Protein AF-A0A519SPK2-F1 (afdb_monomer_lite)

Sequence (235 aa):
MPFQDTMQVCLNGHVITDRFHLSPLARKKFCTQCGEKTVTNCQNTDCNTSISGDIDYENAVSFLGMASSAPKIYAECGKKFPWFSSQVSKEEKERNAHFAKKGQEEQEKLKQMGKINVTVGSQGNVVSLGDIHDSVIANVIKLNKAGGSKVADSLVALTKAVEDSSELTHSTKTNYLEQLNTLNQEALKPVEKRLPSAVLKPIIDFGLGTLPGAGNLAKVWETWRSNTKHFSHVI

Radius of gyration: 28.02 Å; chains: 1; bounding box: 81×42×64 Å

Structure (mmCIF, N/CA/C/O backbone):
data_AF-A0A519SPK2-F1
#
_entry.id   AF-A0A519SPK2-F1
#
loop_
_atom_site.group_PDB
_atom_site.id
_atom_site.type_symbol
_atom_site.label_atom_id
_atom_site.label_alt_id
_atom_site.label_comp_id
_atom_site.label_asym_id
_atom_site.label_entity_id
_atom_site.label_seq_id
_atom_site.pdbx_PDB_ins_code
_atom_site.Cartn_x
_atom_site.Cartn_y
_atom_site.Cartn_z
_atom_site.occupancy
_atom_site.B_iso_or_equiv
_atom_site.auth_seq_id
_atom_site.auth_comp_id
_atom_site.auth_asym_id
_atom_site.auth_atom_id
_atom_site.pdbx_PDB_model_num
ATOM 1 N N . MET A 1 1 ? 36.407 0.628 -17.085 1.00 71.75 1 MET A N 1
ATOM 2 C CA . MET A 1 1 ? 35.449 1.436 -16.281 1.00 71.75 1 MET A CA 1
ATOM 3 C C . MET A 1 1 ? 34.141 0.667 -16.163 1.00 71.75 1 MET A C 1
ATOM 5 O O . MET A 1 1 ? 33.850 -0.065 -17.100 1.00 71.75 1 MET A O 1
ATOM 9 N N . PRO A 1 2 ? 33.372 0.783 -15.063 1.00 80.38 2 PRO A N 1
ATOM 10 C CA . PRO A 1 2 ? 32.077 0.115 -14.983 1.00 80.38 2 PRO A CA 1
ATOM 11 C C . PRO A 1 2 ? 31.111 0.693 -16.023 1.00 80.38 2 PRO A C 1
ATOM 13 O O . PRO A 1 2 ? 31.011 1.915 -16.157 1.00 80.38 2 PRO A O 1
ATOM 16 N N . PHE A 1 3 ? 30.416 -0.175 -16.753 1.00 84.38 3 PHE A N 1
ATOM 17 C CA . PHE A 1 3 ? 29.393 0.202 -17.727 1.00 84.38 3 PHE A CA 1
ATOM 18 C C . PHE A 1 3 ? 28.043 -0.376 -17.302 1.00 84.38 3 PHE A C 1
ATOM 20 O O . PHE A 1 3 ? 27.948 -1.552 -16.962 1.00 84.38 3 PHE A O 1
ATOM 27 N N . GLN A 1 4 ? 26.997 0.449 -17.324 1.00 88.00 4 GLN A N 1
ATOM 28 C CA . GLN A 1 4 ? 25.643 0.009 -17.001 1.00 88.00 4 GLN A CA 1
ATOM 29 C C . GLN A 1 4 ? 24.927 -0.449 -18.275 1.00 88.00 4 GLN A C 1
ATOM 31 O O . GLN A 1 4 ? 24.688 0.356 -19.179 1.00 88.00 4 GLN A O 1
ATOM 36 N N . ASP A 1 5 ? 24.561 -1.728 -18.335 1.00 90.62 5 ASP A N 1
ATOM 37 C CA . ASP A 1 5 ? 23.755 -2.269 -19.426 1.00 90.62 5 ASP A CA 1
ATOM 38 C C . ASP A 1 5 ? 22.277 -1.847 -19.268 1.00 90.62 5 ASP A C 1
ATOM 40 O O . ASP A 1 5 ? 21.854 -1.222 -18.291 1.00 90.62 5 ASP A O 1
ATOM 44 N N . THR A 1 6 ? 21.467 -2.153 -20.273 1.00 93.44 6 THR A N 1
ATOM 45 C CA . THR A 1 6 ? 20.027 -1.925 -20.289 1.00 93.44 6 THR A CA 1
ATOM 46 C C . THR A 1 6 ? 19.289 -3.202 -19.898 1.00 93.44 6 THR A C 1
ATOM 48 O O . THR A 1 6 ? 19.622 -4.296 -20.345 1.00 93.44 6 THR A O 1
ATOM 51 N N . MET A 1 7 ? 18.234 -3.067 -19.101 1.00 93.75 7 MET A N 1
ATOM 52 C CA . MET A 1 7 ? 17.311 -4.150 -18.781 1.00 93.75 7 MET A CA 1
ATOM 53 C C . MET A 1 7 ? 16.164 -4.204 -19.793 1.00 93.75 7 MET A C 1
ATOM 55 O O . MET A 1 7 ? 15.636 -3.183 -20.233 1.00 93.75 7 MET A O 1
ATOM 59 N N . GLN A 1 8 ? 15.717 -5.415 -20.112 1.00 95.00 8 GLN A N 1
ATOM 60 C CA . GLN A 1 8 ? 14.491 -5.674 -20.851 1.00 95.00 8 GLN A CA 1
ATOM 61 C C . GLN A 1 8 ? 13.442 -6.302 -19.932 1.00 95.00 8 GLN A C 1
ATOM 63 O O . GLN A 1 8 ? 13.658 -7.372 -19.363 1.00 95.00 8 GLN A O 1
ATOM 68 N N . VAL A 1 9 ? 12.274 -5.665 -19.836 1.00 94.44 9 VAL A N 1
ATOM 69 C CA . VAL A 1 9 ? 11.173 -6.070 -18.946 1.00 94.44 9 VAL A CA 1
ATOM 70 C C . VAL A 1 9 ? 9.862 -6.096 -19.728 1.00 94.44 9 VAL A C 1
ATOM 72 O O . VAL A 1 9 ? 9.672 -5.299 -20.645 1.00 94.44 9 VAL A O 1
ATOM 75 N N . CYS A 1 10 ? 8.939 -7.004 -19.414 1.00 94.81 10 CYS A N 1
ATOM 76 C CA . CYS A 1 10 ? 7.596 -6.964 -20.000 1.00 94.81 10 CYS A CA 1
ATOM 77 C C . CYS A 1 10 ? 6.668 -5.961 -19.305 1.00 94.81 10 CYS A C 1
ATOM 79 O O . CYS A 1 10 ? 6.909 -5.567 -18.168 1.00 94.81 10 CYS A O 1
ATOM 81 N N . LEU A 1 11 ? 5.566 -5.579 -19.955 1.00 91.06 11 LEU A N 1
ATOM 82 C CA . LEU A 1 11 ? 4.582 -4.650 -19.373 1.00 91.06 11 LEU A CA 1
ATOM 83 C C . LEU A 1 11 ? 3.929 -5.158 -18.072 1.00 91.06 11 LEU A C 1
ATOM 85 O O . LEU A 1 11 ? 3.412 -4.350 -17.304 1.00 91.06 11 LEU A O 1
ATOM 89 N N . ASN A 1 12 ? 4.031 -6.462 -17.789 1.00 90.50 12 ASN A N 1
ATOM 90 C CA . ASN A 1 12 ? 3.618 -7.089 -16.528 1.00 90.50 12 ASN A CA 1
ATOM 91 C C . ASN A 1 12 ? 4.749 -7.229 -15.487 1.00 90.50 12 ASN A C 1
ATOM 93 O O . ASN A 1 12 ? 4.493 -7.707 -14.386 1.00 90.50 12 ASN A O 1
ATOM 97 N N . GLY A 1 13 ? 5.980 -6.805 -15.794 1.00 90.31 13 GLY A N 1
ATOM 98 C CA . GLY A 1 13 ? 7.080 -6.720 -14.825 1.00 90.31 13 GLY A CA 1
ATOM 99 C C . GLY A 1 13 ? 8.005 -7.934 -14.762 1.00 90.31 13 GLY A C 1
ATOM 100 O O . GLY A 1 13 ? 8.872 -7.983 -13.895 1.00 90.31 13 GLY A O 1
ATOM 101 N N . HIS A 1 14 ? 7.872 -8.908 -15.665 1.00 92.56 14 HIS A N 1
ATOM 102 C CA . HIS A 1 14 ? 8.842 -10.001 -15.765 1.00 92.56 14 HIS A CA 1
ATOM 103 C C . HIS A 1 14 ? 10.116 -9.511 -16.456 1.00 92.56 14 HIS A C 1
ATOM 105 O O . HIS A 1 14 ? 10.067 -9.037 -17.597 1.00 92.56 14 HIS A O 1
ATOM 111 N N . VAL A 1 15 ? 11.249 -9.649 -15.769 1.00 93.19 15 VAL A N 1
ATOM 112 C CA . VAL A 1 15 ? 12.573 -9.362 -16.328 1.00 93.19 15 VAL A CA 1
ATOM 113 C C . VAL A 1 15 ? 12.936 -10.462 -17.323 1.00 93.19 15 VAL A C 1
ATOM 115 O O . VAL A 1 15 ? 12.845 -11.648 -17.017 1.00 93.19 15 VAL A O 1
ATOM 118 N N . ILE A 1 16 ? 13.302 -10.058 -18.539 1.00 93.81 16 ILE A N 1
ATOM 119 C CA . ILE A 1 16 ? 13.742 -10.955 -19.615 1.00 93.81 16 ILE A CA 1
ATOM 120 C C . ILE 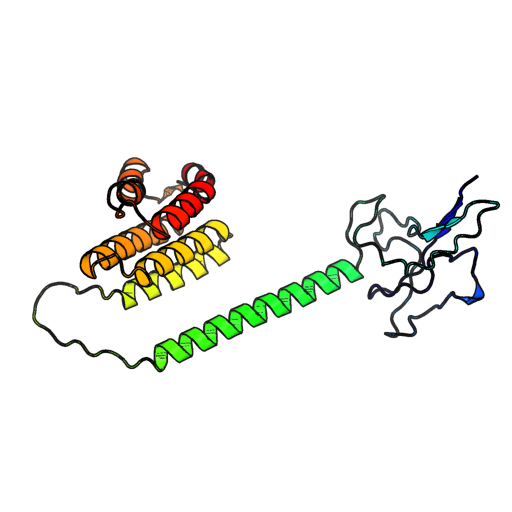A 1 16 ? 15.261 -11.107 -19.571 1.00 93.81 16 ILE A C 1
ATOM 122 O O . ILE A 1 16 ? 15.785 -12.210 -19.673 1.00 93.81 16 ILE A O 1
ATOM 126 N N . THR A 1 17 ? 15.952 -9.980 -19.426 1.00 92.12 17 THR A N 1
ATOM 127 C CA . THR A 1 17 ? 17.399 -9.892 -19.240 1.00 92.12 17 THR A CA 1
ATOM 128 C C . THR A 1 17 ? 17.724 -8.538 -18.617 1.00 92.12 17 THR A C 1
ATOM 130 O O . THR A 1 17 ? 17.067 -7.545 -18.925 1.00 92.12 17 THR A O 1
ATOM 133 N N . ASP A 1 18 ? 18.720 -8.490 -17.749 1.00 90.81 18 ASP A N 1
ATOM 134 C CA . ASP A 1 18 ? 19.354 -7.277 -17.221 1.00 90.81 18 ASP A CA 1
ATOM 135 C C . ASP A 1 18 ? 20.606 -6.877 -18.017 1.00 90.81 18 ASP A C 1
ATOM 137 O O . ASP A 1 18 ? 21.193 -5.832 -17.763 1.00 90.81 18 ASP A O 1
ATOM 141 N N . ARG A 1 19 ? 20.972 -7.681 -19.018 1.00 90.44 19 ARG A N 1
ATOM 142 C CA . ARG A 1 19 ? 22.131 -7.500 -19.891 1.00 90.44 19 ARG A CA 1
ATOM 143 C C . ARG A 1 19 ? 21.699 -7.420 -21.348 1.00 90.44 19 ARG A C 1
ATOM 145 O O . ARG A 1 19 ? 22.000 -8.305 -22.154 1.00 90.44 19 ARG A O 1
ATOM 152 N N . PHE A 1 20 ? 20.877 -6.431 -21.696 1.00 92.50 20 PHE A N 1
ATOM 153 C CA . PHE A 1 20 ? 20.301 -6.339 -23.035 1.00 92.50 20 PHE A CA 1
ATOM 154 C C . PHE A 1 20 ? 21.394 -6.254 -24.095 1.00 92.50 20 PHE A C 1
ATOM 156 O O . PHE A 1 20 ? 21.354 -7.037 -25.043 1.00 92.50 20 PHE A O 1
ATOM 163 N N . HIS A 1 21 ? 22.385 -5.374 -23.963 1.00 90.75 21 HIS A N 1
ATOM 164 C CA . HIS A 1 21 ? 23.444 -5.223 -24.957 1.00 90.75 21 HIS A CA 1
ATOM 165 C C . HIS A 1 21 ? 24.427 -6.395 -24.930 1.00 90.75 21 HIS A C 1
ATOM 167 O O . HIS A 1 21 ? 24.719 -6.936 -25.999 1.00 90.75 21 HIS A O 1
ATOM 173 N N . LEU A 1 22 ? 24.840 -6.843 -23.742 1.00 88.75 22 LEU A N 1
ATOM 174 C CA . LEU A 1 22 ? 25.840 -7.900 -23.565 1.00 88.75 22 LEU A CA 1
ATOM 175 C C . LEU A 1 22 ? 25.305 -9.313 -23.842 1.00 88.75 22 LEU A C 1
ATOM 177 O O . LEU A 1 22 ? 26.074 -10.197 -24.206 1.00 88.75 22 LEU A O 1
ATOM 181 N N . SER A 1 23 ? 23.991 -9.546 -23.728 1.00 87.50 23 SER A N 1
ATOM 182 C CA . SER A 1 23 ? 23.358 -10.854 -23.973 1.00 87.50 23 SER A CA 1
ATOM 183 C C . SER A 1 23 ? 22.261 -10.808 -25.053 1.00 87.50 23 SER A C 1
ATOM 185 O O . SER A 1 23 ? 21.077 -11.001 -24.752 1.00 87.50 23 SER A O 1
ATOM 187 N N . PRO A 1 24 ? 22.607 -10.630 -26.348 1.00 90.12 24 PRO A N 1
ATOM 188 C CA . PRO A 1 24 ? 21.624 -10.551 -27.433 1.00 90.12 24 PRO A CA 1
ATOM 189 C C . PRO A 1 24 ? 20.715 -11.778 -27.568 1.00 90.12 24 PRO A C 1
ATOM 191 O O . PRO A 1 24 ? 19.554 -11.642 -27.948 1.00 90.12 24 PRO A O 1
ATOM 194 N N . LEU A 1 25 ? 21.226 -12.966 -27.229 1.00 90.38 25 LEU A N 1
ATOM 195 C CA . LEU A 1 25 ? 20.493 -14.234 -27.319 1.00 90.38 25 LEU A CA 1
ATOM 196 C C . LEU A 1 25 ? 19.375 -14.363 -26.271 1.00 90.38 25 LEU A C 1
ATOM 198 O O . LEU A 1 25 ? 18.408 -15.096 -26.488 1.00 90.38 25 LEU A O 1
ATOM 202 N N . ALA A 1 26 ? 19.482 -13.637 -25.154 1.00 88.50 26 ALA A N 1
ATOM 203 C CA . ALA A 1 26 ? 18.476 -13.636 -24.095 1.00 88.50 26 ALA A CA 1
ATOM 204 C C . ALA A 1 26 ? 17.272 -12.735 -24.425 1.00 88.50 26 ALA A C 1
ATOM 206 O O . ALA A 1 26 ? 16.204 -12.896 -23.836 1.00 88.50 26 ALA A O 1
ATOM 207 N N . ARG A 1 27 ? 17.410 -11.812 -25.389 1.00 93.81 27 ARG A N 1
ATOM 208 C CA . ARG A 1 27 ? 16.360 -10.851 -25.750 1.00 93.81 27 ARG A CA 1
ATOM 209 C C . ARG A 1 27 ? 15.126 -11.556 -26.300 1.00 93.81 27 ARG A C 1
ATOM 211 O O . ARG A 1 27 ? 15.221 -12.476 -27.115 1.00 93.81 27 ARG A O 1
ATOM 218 N N . LYS A 1 28 ? 13.944 -11.066 -25.937 1.00 95.19 28 LYS A N 1
ATOM 219 C CA . LYS A 1 28 ? 12.660 -11.552 -26.472 1.00 95.19 28 LYS A CA 1
ATOM 220 C C . LYS A 1 28 ? 11.772 -10.372 -26.820 1.00 95.19 28 LYS A C 1
ATOM 222 O O . LYS A 1 28 ? 11.762 -9.409 -26.079 1.00 95.19 28 LYS A O 1
ATOM 227 N N . LYS A 1 29 ? 11.020 -10.428 -27.924 1.00 95.00 29 LYS A N 1
ATOM 228 C CA . LYS A 1 29 ? 10.041 -9.369 -28.269 1.00 95.00 29 LYS A CA 1
ATOM 229 C C . LYS A 1 29 ? 8.796 -9.406 -27.368 1.00 95.00 29 LYS A C 1
ATOM 231 O O . LYS A 1 29 ? 8.157 -8.379 -27.143 1.00 95.00 29 LYS A O 1
ATOM 236 N N . PHE A 1 30 ? 8.473 -10.598 -26.870 1.00 96.75 30 PHE A N 1
ATOM 237 C CA . PHE A 1 30 ? 7.334 -10.885 -26.007 1.00 96.75 30 PHE A CA 1
ATOM 238 C C . PHE A 1 30 ? 7.782 -11.754 -24.836 1.00 96.75 30 PHE A C 1
ATOM 240 O O . PHE A 1 30 ? 8.709 -12.557 -24.961 1.00 96.75 30 PHE A O 1
ATOM 247 N N . CYS A 1 31 ? 7.124 -11.588 -23.696 1.00 95.25 31 CYS A N 1
ATOM 248 C CA . CYS A 1 31 ? 7.403 -12.351 -22.493 1.00 95.25 31 CYS A CA 1
ATOM 249 C C . CYS A 1 31 ? 7.003 -13.818 -22.666 1.00 95.25 31 CYS A C 1
ATOM 251 O O . CYS A 1 31 ? 5.856 -14.113 -22.987 1.00 95.25 31 CYS A O 1
ATOM 253 N N . THR A 1 32 ? 7.907 -14.744 -22.356 1.00 93.56 32 THR A N 1
ATOM 254 C CA . THR A 1 32 ? 7.614 -16.186 -22.384 1.00 93.56 32 THR A CA 1
ATOM 255 C C . THR A 1 32 ? 6.709 -16.643 -21.239 1.00 93.56 32 THR A C 1
ATOM 257 O O . THR A 1 32 ? 6.113 -17.707 -21.340 1.00 93.56 32 THR A O 1
ATOM 260 N N . GLN A 1 33 ? 6.580 -15.849 -20.169 1.00 91.38 33 GLN A N 1
ATOM 261 C CA . GLN A 1 33 ? 5.737 -16.186 -19.014 1.00 91.38 33 GLN A CA 1
ATOM 262 C C . GLN A 1 33 ? 4.284 -15.716 -19.170 1.00 91.38 33 GLN A C 1
ATOM 264 O O . GLN A 1 33 ? 3.376 -16.358 -18.660 1.00 91.38 33 GLN A O 1
ATOM 269 N N . CYS A 1 34 ? 4.047 -14.586 -19.847 1.00 93.50 34 CYS A N 1
ATOM 270 C CA . CYS A 1 34 ? 2.710 -13.973 -19.907 1.00 93.50 34 CYS A CA 1
ATOM 271 C C . CYS A 1 34 ? 2.292 -13.446 -21.286 1.00 93.50 34 CYS A C 1
ATOM 273 O O . CYS A 1 34 ? 1.203 -12.901 -21.408 1.00 93.50 34 CYS A O 1
ATOM 275 N N . GLY A 1 35 ? 3.141 -13.551 -22.311 1.00 94.06 35 GLY A N 1
ATOM 276 C CA . GLY A 1 35 ? 2.838 -13.092 -23.672 1.00 94.06 35 GLY A CA 1
ATOM 277 C C . GLY A 1 35 ? 2.927 -11.579 -23.900 1.00 94.06 35 GLY A C 1
ATOM 278 O O . GLY A 1 35 ? 2.918 -11.148 -25.048 1.00 94.06 35 GLY A O 1
ATOM 279 N N . GLU A 1 36 ? 3.066 -10.767 -22.848 1.00 94.44 36 GLU A N 1
ATOM 280 C CA . GLU A 1 36 ? 3.093 -9.306 -22.982 1.00 94.44 36 GLU A CA 1
ATOM 281 C C . GLU A 1 36 ? 4.313 -8.760 -23.724 1.00 94.44 36 GLU A C 1
ATOM 283 O O . GLU A 1 36 ? 5.407 -9.338 -23.695 1.00 94.44 36 GLU A O 1
ATOM 288 N N . LYS A 1 37 ? 4.136 -7.580 -24.330 1.00 95.38 37 LYS A N 1
ATOM 289 C CA . LYS A 1 37 ? 5.214 -6.863 -25.019 1.00 95.38 37 LYS A CA 1
ATOM 290 C C . LYS A 1 37 ? 6.340 -6.511 -24.044 1.00 95.38 37 LYS A C 1
ATOM 292 O O . LYS A 1 37 ? 6.107 -6.119 -22.899 1.00 95.38 37 LYS A O 1
ATOM 297 N N . THR A 1 38 ? 7.574 -6.630 -24.520 1.00 95.00 38 THR A N 1
ATOM 298 C CA . THR A 1 38 ? 8.774 -6.237 -23.771 1.00 95.00 38 THR A CA 1
ATOM 299 C C . THR A 1 38 ? 9.237 -4.837 -24.137 1.00 95.00 38 THR A C 1
ATOM 301 O O . THR A 1 38 ? 9.137 -4.437 -25.299 1.00 95.00 38 THR A O 1
ATOM 304 N N . VAL A 1 39 ? 9.808 -4.133 -23.169 1.00 95.25 39 VAL A N 1
ATOM 305 C CA . VAL A 1 39 ? 10.321 -2.774 -23.302 1.00 95.25 39 VAL A CA 1
ATOM 306 C C . VAL A 1 39 ? 11.700 -2.665 -22.657 1.00 95.25 39 VAL A C 1
ATOM 308 O O . VAL A 1 39 ? 12.011 -3.377 -21.703 1.00 95.25 39 VAL A O 1
ATOM 311 N N . THR A 1 40 ? 12.521 -1.772 -23.196 1.00 94.75 40 THR A N 1
ATOM 312 C CA . THR A 1 40 ? 13.871 -1.441 -22.704 1.00 94.75 40 THR A CA 1
ATOM 313 C C . THR A 1 40 ? 13.968 -0.006 -22.205 1.00 94.75 40 THR A C 1
ATOM 315 O O . THR A 1 40 ? 14.991 0.397 -21.668 1.00 94.75 40 THR A O 1
ATOM 318 N N . ASN A 1 41 ? 12.901 0.773 -22.386 1.00 93.94 41 ASN A N 1
ATOM 319 C CA . ASN A 1 41 ? 12.863 2.204 -22.132 1.00 93.94 41 ASN A CA 1
ATOM 320 C C . ASN A 1 41 ? 11.661 2.571 -21.275 1.00 93.94 41 ASN A C 1
ATOM 322 O O . ASN A 1 41 ? 10.653 1.856 -21.202 1.00 93.94 41 ASN A O 1
ATOM 326 N N . CYS A 1 42 ? 11.772 3.734 -20.652 1.00 90.38 42 CYS A N 1
ATOM 327 C CA . CYS A 1 42 ? 10.699 4.359 -19.925 1.00 90.38 42 CYS A CA 1
ATOM 328 C C . CYS A 1 42 ? 9.474 4.578 -20.812 1.00 90.38 42 CYS A C 1
ATOM 330 O O . CYS A 1 42 ? 9.563 5.180 -21.873 1.00 90.38 42 CYS A O 1
ATOM 332 N N . GLN A 1 43 ? 8.321 4.077 -20.365 1.00 89.38 43 GLN A N 1
ATOM 333 C CA . GLN A 1 43 ? 7.055 4.201 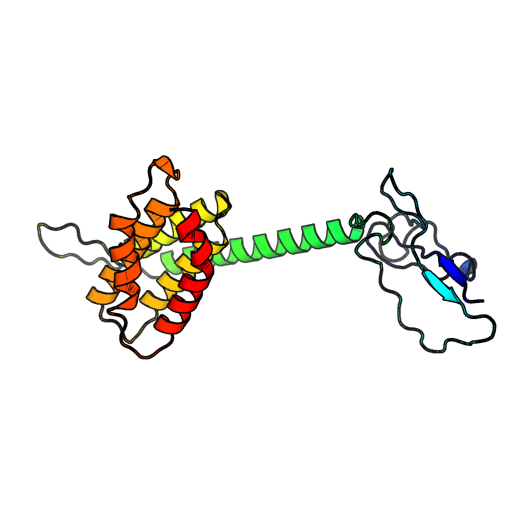-21.097 1.00 89.38 43 GLN A CA 1
ATOM 334 C C . GLN A 1 43 ? 6.375 5.554 -20.858 1.00 89.38 43 GLN A C 1
ATOM 336 O O . GLN A 1 43 ? 5.316 5.828 -21.414 1.00 89.38 43 GLN A O 1
ATOM 341 N N . ASN A 1 44 ? 6.972 6.401 -20.019 1.00 86.56 44 ASN A N 1
ATOM 342 C CA . ASN A 1 44 ? 6.547 7.778 -19.865 1.00 86.56 44 ASN A CA 1
ATOM 343 C C . ASN A 1 44 ? 7.115 8.626 -21.011 1.00 86.56 44 ASN A C 1
ATOM 345 O O . ASN A 1 44 ? 8.330 8.654 -21.228 1.00 86.56 44 ASN A O 1
ATOM 349 N N . THR A 1 45 ? 6.227 9.355 -21.682 1.00 83.62 45 THR A N 1
ATOM 350 C CA . THR A 1 45 ? 6.517 10.214 -22.838 1.00 83.62 45 THR A CA 1
ATOM 351 C C . THR A 1 45 ? 7.578 11.271 -22.554 1.00 83.62 45 THR A C 1
ATOM 353 O O . THR A 1 45 ? 8.353 11.600 -23.442 1.00 83.62 45 THR A O 1
ATOM 356 N N . ASP A 1 46 ? 7.661 11.748 -21.310 1.00 86.50 46 ASP A N 1
ATOM 357 C CA . ASP A 1 46 ? 8.558 12.846 -20.921 1.00 86.50 46 ASP A CA 1
ATOM 358 C C . ASP A 1 46 ? 9.979 12.380 -20.553 1.00 86.50 46 ASP A C 1
ATOM 360 O O . ASP A 1 46 ? 10.809 13.190 -20.158 1.00 86.50 46 ASP A O 1
ATOM 364 N N . CYS A 1 47 ? 10.253 11.071 -20.589 1.00 87.88 47 CYS A N 1
ATOM 365 C CA . CYS A 1 47 ? 11.512 10.504 -20.101 1.00 87.88 47 CYS A CA 1
ATOM 366 C C . CYS A 1 47 ? 12.178 9.611 -21.144 1.00 87.88 47 CYS A C 1
ATOM 368 O O . CYS A 1 47 ? 13.300 9.890 -21.547 1.00 87.88 47 CYS A O 1
ATOM 370 N N . ASN A 1 48 ? 11.509 8.541 -21.584 1.00 87.38 48 ASN A N 1
ATOM 371 C CA . ASN A 1 48 ? 12.036 7.566 -22.551 1.00 87.38 48 ASN A CA 1
ATOM 372 C C . ASN A 1 48 ? 13.457 6.997 -22.261 1.00 87.38 48 ASN A C 1
ATOM 374 O O . ASN A 1 48 ? 14.037 6.311 -23.105 1.00 87.38 48 ASN A O 1
ATOM 378 N N . THR A 1 49 ? 14.027 7.218 -21.070 1.00 90.50 49 THR A N 1
ATOM 379 C CA . THR A 1 49 ? 15.361 6.722 -20.704 1.00 90.50 49 THR A CA 1
ATOM 380 C C . THR A 1 49 ? 15.388 5.197 -20.652 1.00 90.50 49 THR A C 1
ATOM 382 O O . THR A 1 49 ? 14.397 4.568 -20.270 1.00 90.50 49 THR A O 1
ATOM 385 N N . SER A 1 50 ? 16.515 4.594 -21.033 1.00 92.81 50 SER A N 1
ATOM 386 C CA . SER A 1 50 ? 16.736 3.151 -20.905 1.00 92.81 50 SER A CA 1
ATOM 387 C C . SER A 1 50 ? 16.583 2.685 -19.455 1.00 92.81 50 SER A C 1
ATOM 389 O O . SER A 1 50 ? 16.935 3.394 -18.514 1.00 92.81 50 SER A O 1
ATOM 391 N N . ILE A 1 51 ? 16.034 1.489 -19.268 1.00 92.75 51 ILE A N 1
ATOM 392 C CA . ILE A 1 51 ? 15.858 0.881 -17.949 1.00 92.75 51 ILE A CA 1
ATOM 393 C C . ILE A 1 51 ? 17.219 0.360 -17.490 1.00 92.75 51 ILE A C 1
ATOM 395 O O . ILE A 1 51 ? 17.827 -0.438 -18.199 1.00 92.75 51 ILE A O 1
ATOM 399 N N . SER A 1 52 ? 17.682 0.789 -16.316 1.00 91.19 52 SER A N 1
ATOM 400 C CA . SER A 1 52 ? 18.964 0.355 -15.755 1.00 91.19 52 SER A CA 1
ATOM 401 C C . SER A 1 52 ? 19.017 -1.163 -15.589 1.00 91.19 52 SER A C 1
ATOM 403 O O . SER A 1 52 ? 18.164 -1.746 -14.916 1.00 91.19 52 SER A O 1
ATOM 405 N N . GLY A 1 53 ? 19.997 -1.783 -16.238 1.00 88.31 53 GLY A N 1
ATOM 406 C CA . GLY A 1 53 ? 20.336 -3.191 -16.111 1.00 88.31 53 GLY A CA 1
ATOM 407 C C . GLY A 1 53 ? 21.536 -3.410 -15.205 1.00 88.31 53 GLY A C 1
ATOM 408 O O . GLY A 1 53 ? 21.806 -2.618 -14.302 1.00 88.31 53 GLY A O 1
ATOM 409 N N . ASP A 1 54 ? 22.228 -4.514 -15.446 1.00 86.75 54 ASP A N 1
ATOM 410 C CA . ASP A 1 54 ? 23.392 -4.912 -14.671 1.00 86.75 54 ASP A CA 1
ATOM 411 C C . ASP A 1 54 ? 24.585 -3.975 -14.916 1.00 86.75 54 ASP A C 1
ATOM 413 O O . ASP A 1 54 ? 24.726 -3.379 -15.989 1.00 86.75 54 ASP A O 1
ATOM 417 N N . ILE A 1 55 ? 25.443 -3.845 -13.907 1.00 84.88 55 ILE A N 1
ATOM 418 C CA . ILE A 1 55 ? 26.687 -3.083 -14.010 1.00 84.88 55 ILE A CA 1
ATOM 419 C C . ILE A 1 55 ? 27.804 -4.071 -14.314 1.00 84.88 55 ILE A C 1
ATOM 421 O O . ILE A 1 55 ? 28.170 -4.890 -13.471 1.00 84.88 55 ILE A O 1
ATOM 425 N N . ASP A 1 56 ? 28.363 -3.966 -15.513 1.00 79.12 56 ASP A N 1
ATOM 426 C CA . ASP A 1 56 ? 29.506 -4.766 -15.918 1.00 79.12 56 ASP A CA 1
ATOM 427 C C . ASP A 1 56 ? 30.810 -4.075 -15.516 1.00 79.12 56 ASP A C 1
ATOM 429 O O . ASP A 1 56 ? 30.988 -2.867 -15.704 1.00 79.12 56 ASP A O 1
ATOM 433 N N . TYR A 1 57 ? 31.733 -4.852 -14.960 1.00 77.94 57 TYR A N 1
ATOM 434 C CA . TYR A 1 57 ? 33.061 -4.392 -14.578 1.00 77.94 57 TYR A CA 1
ATOM 435 C C . TYR A 1 57 ? 34.071 -5.109 -15.464 1.00 77.94 57 TYR A C 1
ATOM 437 O O . TYR A 1 57 ? 34.242 -6.323 -15.351 1.00 77.94 57 TYR A O 1
ATOM 445 N N . GLU A 1 58 ? 34.780 -4.353 -16.308 1.00 64.75 58 GLU A N 1
ATOM 446 C CA . GLU A 1 58 ? 35.919 -4.882 -17.061 1.00 64.75 58 GLU A CA 1
ATOM 447 C C . GLU A 1 58 ? 36.858 -5.625 -16.094 1.00 64.75 58 GLU A C 1
ATOM 449 O O . GLU A 1 58 ? 37.488 -5.009 -15.230 1.00 64.75 58 GLU A 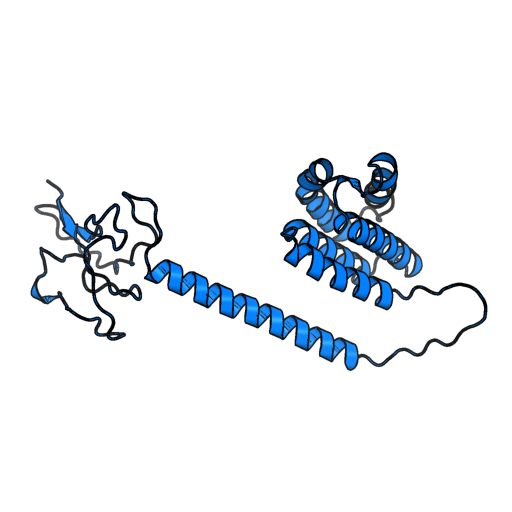O 1
ATOM 454 N N . ASN A 1 59 ? 36.945 -6.951 -16.257 1.00 62.06 59 ASN A N 1
ATOM 455 C CA . ASN A 1 59 ? 37.777 -7.898 -15.499 1.00 62.06 59 ASN A CA 1
ATOM 456 C C . ASN A 1 59 ? 37.220 -8.451 -14.170 1.00 62.06 59 ASN A C 1
ATOM 458 O O . ASN A 1 59 ? 37.980 -9.078 -13.431 1.00 62.06 59 ASN A O 1
ATOM 462 N N . ALA A 1 60 ? 35.924 -8.310 -13.869 1.00 61.00 60 ALA A N 1
ATOM 463 C CA . ALA A 1 60 ? 35.309 -9.014 -12.738 1.00 61.00 60 ALA A CA 1
ATOM 464 C C . ALA A 1 60 ? 34.236 -10.004 -13.210 1.00 61.00 60 ALA A C 1
ATOM 466 O O . ALA A 1 60 ? 33.201 -9.622 -13.747 1.00 61.00 60 ALA A O 1
ATOM 467 N N . VAL A 1 61 ? 34.457 -11.298 -12.966 1.00 56.09 61 VAL A N 1
ATOM 468 C CA . VAL A 1 61 ? 33.407 -12.308 -13.145 1.00 56.09 61 VAL A CA 1
ATOM 469 C C . VAL A 1 61 ? 32.492 -12.240 -11.925 1.00 56.09 61 VAL A C 1
ATOM 471 O O . VAL A 1 61 ? 32.836 -12.722 -10.846 1.00 56.09 61 VAL A O 1
ATOM 474 N N . SER A 1 62 ? 31.333 -11.604 -12.081 1.00 53.81 62 SER A N 1
ATOM 475 C CA . SER A 1 62 ? 30.315 -11.564 -11.031 1.00 53.81 62 SER A CA 1
ATOM 476 C C . SER A 1 62 ? 29.632 -12.935 -10.936 1.00 53.81 62 SER A C 1
ATOM 478 O O . SER A 1 62 ? 28.777 -13.279 -11.750 1.00 53.81 62 SER A O 1
ATOM 480 N N . PHE A 1 63 ? 30.047 -13.751 -9.962 1.00 49.22 63 PHE A N 1
ATOM 481 C CA . PHE A 1 63 ? 29.506 -15.098 -9.704 1.00 49.22 63 PHE A CA 1
ATOM 482 C C . PHE A 1 63 ? 28.191 -15.097 -8.903 1.00 49.22 63 PHE A C 1
ATOM 484 O O . PHE A 1 63 ? 27.609 -16.153 -8.655 1.00 49.22 63 PHE A O 1
ATOM 491 N N . LEU A 1 64 ? 27.699 -13.927 -8.492 1.00 48.66 64 LEU A N 1
ATOM 492 C CA . LEU A 1 64 ? 26.444 -13.789 -7.758 1.00 48.66 64 LEU A CA 1
ATOM 493 C C . LEU A 1 64 ? 25.301 -13.552 -8.746 1.00 48.66 64 LEU A C 1
ATOM 495 O O . LEU A 1 64 ? 24.911 -12.418 -9.005 1.00 48.66 64 LEU A O 1
ATOM 499 N N . GLY A 1 65 ? 24.759 -14.639 -9.296 1.00 51.53 65 GLY A N 1
ATOM 500 C CA . GLY A 1 65 ? 23.538 -14.632 -10.107 1.00 51.53 65 GLY A CA 1
ATOM 501 C C . GLY A 1 65 ? 22.292 -14.331 -9.270 1.00 51.53 65 GLY A C 1
ATOM 502 O O . GLY A 1 65 ? 21.409 -15.178 -9.144 1.00 51.53 65 GLY A O 1
ATOM 503 N N . MET A 1 66 ? 22.225 -13.152 -8.651 1.00 55.41 66 MET A N 1
ATOM 504 C CA . MET A 1 66 ? 20.985 -12.669 -8.055 1.00 55.41 66 MET A CA 1
ATOM 505 C C . MET A 1 66 ? 20.032 -12.297 -9.185 1.00 55.41 66 MET A C 1
ATOM 507 O O . MET A 1 66 ? 20.379 -11.521 -10.069 1.00 55.41 66 MET A O 1
ATOM 511 N N . ALA A 1 67 ? 18.831 -12.872 -9.169 1.00 62.78 67 ALA A N 1
ATOM 512 C CA . ALA A 1 67 ? 17.804 -12.522 -10.136 1.00 62.78 67 ALA A CA 1
ATOM 513 C C . ALA A 1 67 ? 17.464 -11.032 -9.994 1.00 62.78 67 ALA A C 1
ATOM 515 O O . ALA A 1 67 ? 16.907 -10.610 -8.977 1.00 62.78 67 ALA A O 1
ATOM 516 N N . SER A 1 68 ? 17.799 -10.241 -11.013 1.00 77.00 68 SER A N 1
ATOM 517 C CA . SER A 1 68 ? 17.425 -8.833 -11.070 1.00 77.00 68 SER A CA 1
ATOM 518 C C . SER A 1 68 ? 15.907 -8.694 -11.017 1.00 77.00 68 SER A C 1
ATOM 520 O O . SER A 1 68 ? 15.173 -9.302 -11.798 1.00 77.00 68 SER A O 1
ATOM 522 N N . SER A 1 69 ? 15.425 -7.894 -10.068 1.00 84.38 69 SER A N 1
ATOM 523 C CA . SER A 1 69 ? 14.002 -7.576 -9.949 1.00 84.38 69 SER A CA 1
ATOM 524 C C . SER A 1 69 ? 13.652 -6.354 -10.794 1.00 84.38 69 SER A C 1
ATOM 526 O O . SER A 1 69 ? 14.446 -5.418 -10.899 1.00 84.38 69 SER A O 1
ATOM 528 N N . ALA A 1 70 ? 12.459 -6.349 -11.392 1.00 86.62 70 ALA A N 1
ATOM 529 C CA . ALA A 1 70 ? 12.013 -5.207 -12.175 1.00 86.62 70 ALA A CA 1
ATOM 530 C C . ALA A 1 70 ? 11.874 -3.962 -11.276 1.00 86.62 70 ALA A C 1
ATOM 532 O O . ALA A 1 70 ? 11.228 -4.033 -10.222 1.00 86.62 70 ALA A O 1
ATOM 533 N N . PRO A 1 71 ? 12.428 -2.807 -11.681 1.00 85.94 71 PRO A N 1
ATOM 534 C CA . PRO A 1 71 ? 12.337 -1.590 -10.888 1.00 85.94 71 PRO A CA 1
ATOM 535 C C . PRO A 1 71 ? 10.880 -1.136 -10.744 1.00 85.94 71 PRO A C 1
ATOM 537 O O . PRO A 1 71 ? 10.051 -1.304 -11.639 1.00 85.94 71 PRO A O 1
ATOM 540 N N . LYS A 1 72 ? 10.550 -0.553 -9.589 1.00 88.75 72 LYS A N 1
ATOM 541 C CA . LYS A 1 72 ? 9.185 -0.087 -9.273 1.00 88.75 72 LYS A CA 1
ATOM 542 C C . LYS A 1 72 ? 8.939 1.354 -9.723 1.00 88.75 72 LYS A C 1
ATOM 544 O O . LYS A 1 72 ? 7.819 1.715 -10.092 1.00 88.75 72 LYS A O 1
ATOM 549 N N . ILE A 1 73 ? 9.993 2.168 -9.710 1.00 88.38 73 ILE A N 1
ATOM 550 C CA . ILE A 1 73 ? 9.979 3.605 -9.999 1.00 88.38 73 ILE A CA 1
ATOM 551 C C . ILE A 1 73 ? 11.153 3.927 -10.928 1.00 88.38 73 ILE A C 1
ATOM 553 O O . ILE A 1 73 ? 12.240 3.377 -10.753 1.00 88.38 73 ILE A O 1
ATOM 557 N N . TYR A 1 74 ? 10.938 4.797 -11.914 1.00 85.00 74 TYR A N 1
ATOM 558 C CA . TYR A 1 74 ? 12.002 5.316 -12.772 1.00 85.00 74 TYR A CA 1
ATOM 559 C C . TYR A 1 74 ? 12.936 6.231 -11.975 1.00 85.00 74 TYR A C 1
ATOM 561 O O . TYR A 1 74 ? 12.466 7.214 -11.409 1.00 85.00 74 TYR A O 1
ATOM 569 N N . ALA A 1 75 ? 14.244 5.959 -11.982 1.00 84.44 75 ALA A N 1
ATOM 570 C CA . ALA A 1 75 ? 15.226 6.798 -11.288 1.00 84.44 75 ALA A CA 1
ATOM 571 C C . ALA A 1 75 ? 15.253 8.240 -11.833 1.00 84.44 75 ALA A C 1
ATOM 573 O O . ALA A 1 75 ? 15.243 9.186 -11.055 1.00 84.44 75 ALA A O 1
ATOM 574 N N . GLU A 1 76 ? 15.186 8.398 -13.159 1.00 85.81 76 GLU A N 1
ATOM 575 C CA . GLU A 1 76 ? 15.309 9.706 -13.820 1.00 85.81 76 GLU A CA 1
ATOM 576 C C . GLU A 1 76 ? 14.063 10.592 -13.704 1.00 85.81 76 GLU A C 1
ATOM 578 O O . GLU A 1 76 ? 14.170 11.801 -13.541 1.00 85.81 76 GLU A O 1
ATOM 583 N N . CYS A 1 77 ? 12.859 10.014 -13.812 1.00 88.19 77 CYS A N 1
ATOM 584 C CA . CYS A 1 77 ? 11.616 10.802 -13.845 1.00 88.19 77 CYS A CA 1
ATOM 585 C C . CYS A 1 77 ? 10.698 10.603 -12.634 1.00 88.19 77 CYS A C 1
ATOM 587 O O . CYS A 1 77 ? 9.637 11.221 -12.568 1.00 88.19 77 CYS A O 1
ATOM 589 N N . GLY A 1 78 ? 11.042 9.706 -11.705 1.00 87.81 78 GLY A N 1
ATOM 590 C CA . GLY A 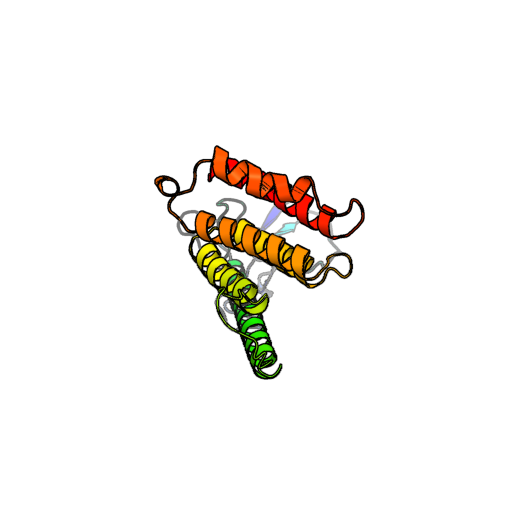1 78 ? 10.274 9.444 -10.484 1.00 87.81 78 GLY A CA 1
ATOM 591 C C . GLY A 1 78 ? 8.885 8.823 -10.692 1.00 87.81 78 GLY A C 1
ATOM 592 O O . GLY A 1 78 ? 8.180 8.558 -9.717 1.00 87.81 78 GLY A O 1
ATOM 593 N N . LYS A 1 79 ? 8.455 8.569 -11.936 1.00 87.81 79 LYS A N 1
ATOM 594 C CA . LYS A 1 79 ? 7.146 7.959 -12.218 1.00 87.81 79 LYS A CA 1
ATOM 595 C C . LYS A 1 79 ? 7.177 6.445 -11.954 1.00 87.81 79 LYS A C 1
ATOM 597 O O . LYS A 1 79 ? 8.221 5.797 -12.029 1.00 87.81 79 LYS A O 1
ATOM 602 N N . LYS A 1 80 ? 6.016 5.866 -11.637 1.00 88.81 80 LYS A N 1
ATOM 603 C CA . LYS A 1 80 ? 5.858 4.416 -11.436 1.00 88.81 80 LYS A CA 1
ATOM 604 C C . LYS A 1 80 ? 5.865 3.682 -12.774 1.00 88.81 80 LYS A C 1
ATOM 606 O O . LYS A 1 80 ? 5.296 4.166 -13.752 1.00 88.81 80 LYS A O 1
ATOM 611 N N . PHE A 1 81 ? 6.442 2.486 -12.795 1.00 86.31 81 PHE A N 1
ATOM 612 C CA . PHE A 1 81 ? 6.345 1.611 -13.959 1.00 86.31 81 PHE A CA 1
ATOM 613 C C . PHE A 1 81 ? 4.924 1.034 -14.128 1.00 86.31 81 PHE A C 1
ATOM 615 O O . PHE A 1 81 ? 4.226 0.834 -13.127 1.00 86.31 81 PHE A O 1
ATOM 622 N N . PRO A 1 82 ? 4.495 0.704 -15.365 1.00 84.12 82 PRO A N 1
ATOM 623 C CA . PRO A 1 82 ? 3.164 0.144 -15.630 1.00 84.12 82 PRO A CA 1
ATOM 624 C C . PRO A 1 82 ? 2.860 -1.121 -14.818 1.00 84.12 82 PRO A C 1
ATOM 626 O O . PRO A 1 82 ? 1.784 -1.240 -14.231 1.00 84.12 82 PRO A O 1
ATOM 629 N N . TRP A 1 83 ? 3.835 -2.027 -14.706 1.00 85.19 83 TRP A N 1
ATOM 630 C CA . TRP A 1 83 ? 3.678 -3.268 -13.948 1.00 85.19 83 TRP A CA 1
ATOM 631 C C . TRP A 1 83 ? 3.486 -3.026 -12.455 1.00 85.19 83 TRP A C 1
ATOM 633 O O . TRP A 1 83 ? 2.635 -3.665 -11.841 1.00 85.19 83 TRP A O 1
ATOM 643 N N . PHE A 1 84 ? 4.200 -2.060 -11.877 1.00 83.69 84 PHE A N 1
ATOM 644 C CA . PHE A 1 84 ? 4.046 -1.720 -10.467 1.00 83.69 84 PHE A CA 1
ATOM 645 C C . PHE A 1 84 ? 2.668 -1.105 -10.193 1.00 83.69 84 PHE A C 1
ATOM 647 O O . PHE A 1 84 ? 1.996 -1.492 -9.242 1.00 83.69 84 PHE A O 1
ATOM 654 N N . SER A 1 85 ? 2.188 -0.223 -11.073 1.00 76.62 85 SER A N 1
ATOM 655 C CA . SER A 1 85 ? 0.830 0.330 -10.980 1.00 76.62 85 SER A CA 1
ATOM 656 C C . SER A 1 85 ? -0.247 -0.755 -11.104 1.00 76.62 85 SER A C 1
ATOM 658 O O . SER A 1 85 ? -1.237 -0.736 -10.372 1.00 76.62 85 SER A O 1
ATOM 660 N N . SER A 1 86 ? -0.043 -1.739 -11.985 1.00 70.19 86 SER A N 1
ATOM 661 C CA . SER A 1 86 ? -0.978 -2.856 -12.153 1.00 70.19 86 SER A CA 1
ATOM 662 C C . SER A 1 86 ? -1.038 -3.764 -10.917 1.00 70.19 86 SER A C 1
ATOM 664 O O . SER A 1 86 ? -2.133 -4.145 -10.503 1.00 70.19 86 SER A O 1
ATOM 666 N N . GLN A 1 87 ? 0.104 -4.047 -10.280 1.00 67.62 87 GLN A N 1
ATOM 667 C CA . GLN A 1 87 ? 0.181 -4.839 -9.049 1.00 67.62 87 GLN A CA 1
ATOM 668 C C . GLN A 1 87 ? -0.494 -4.124 -7.882 1.00 67.62 87 GLN A C 1
ATOM 670 O O . GLN A 1 87 ? -1.363 -4.711 -7.245 1.00 67.62 87 GLN A O 1
ATOM 675 N N . VAL A 1 88 ? -0.206 -2.832 -7.690 1.00 64.31 88 VAL A N 1
ATOM 676 C CA . VAL A 1 88 ? -0.868 -2.015 -6.661 1.00 64.31 88 VAL A CA 1
ATOM 677 C C . VAL A 1 88 ? -2.385 -2.037 -6.842 1.00 64.31 88 VAL A C 1
ATOM 679 O O . VAL A 1 88 ? -3.106 -2.238 -5.872 1.00 64.31 88 VAL A O 1
ATOM 682 N N . SER A 1 89 ? -2.884 -1.933 -8.079 1.00 64.44 89 SER A N 1
ATOM 683 C CA . SER A 1 89 ? -4.328 -1.981 -8.338 1.00 64.44 89 SER A CA 1
ATOM 684 C C . SER A 1 89 ? -4.962 -3.349 -8.049 1.00 64.44 89 SER A C 1
ATOM 686 O O . SER A 1 89 ? -6.123 -3.412 -7.646 1.00 64.44 89 SER A O 1
ATOM 688 N N . LYS A 1 90 ? -4.225 -4.451 -8.251 1.00 71.19 90 LYS A N 1
ATOM 689 C CA . LYS A 1 90 ? -4.692 -5.807 -7.922 1.00 71.19 90 LYS A CA 1
ATOM 690 C C . LYS A 1 90 ? -4.730 -6.005 -6.413 1.00 71.19 90 LYS A C 1
ATOM 692 O O . LYS A 1 90 ? -5.775 -6.366 -5.888 1.00 71.19 90 LYS A O 1
ATOM 697 N N . GLU A 1 91 ? -3.647 -5.661 -5.726 1.00 68.06 91 GLU A N 1
ATOM 698 C CA . GLU A 1 91 ? -3.550 -5.725 -4.266 1.00 68.06 91 GLU A CA 1
ATOM 699 C C . GLU A 1 91 ? -4.593 -4.825 -3.587 1.00 68.06 91 GLU A C 1
ATOM 701 O O . GLU A 1 91 ? -5.213 -5.219 -2.605 1.00 68.06 91 GLU A O 1
ATOM 706 N N . GLU A 1 92 ? -4.840 -3.626 -4.122 1.00 68.31 92 GLU A N 1
ATOM 707 C CA . GLU A 1 92 ? -5.904 -2.728 -3.664 1.00 68.31 92 GLU A CA 1
ATOM 708 C C . GLU A 1 92 ? -7.289 -3.340 -3.842 1.00 68.31 92 GLU A C 1
ATOM 710 O O . GLU A 1 92 ? -8.096 -3.306 -2.913 1.00 68.31 92 GLU A O 1
ATOM 715 N N . LYS A 1 93 ? -7.573 -3.928 -5.010 1.00 70.31 93 LYS A N 1
ATOM 716 C CA . LYS A 1 93 ? -8.853 -4.597 -5.273 1.00 70.31 93 LYS A CA 1
ATOM 717 C C . LYS A 1 93 ? -9.059 -5.800 -4.364 1.00 70.31 93 LYS A C 1
ATOM 719 O O . LYS A 1 93 ? -10.143 -5.946 -3.809 1.00 70.31 93 LYS A O 1
ATOM 724 N N . GLU A 1 94 ? -8.040 -6.631 -4.183 1.00 76.31 94 GLU A N 1
ATOM 725 C CA . GLU A 1 94 ? -8.091 -7.816 -3.323 1.00 76.31 94 GLU A CA 1
ATOM 726 C C . GLU A 1 94 ? -8.252 -7.435 -1.854 1.00 76.31 94 GLU A C 1
ATOM 728 O O . GLU A 1 94 ? -9.105 -7.986 -1.161 1.00 76.31 94 GLU A O 1
ATOM 733 N N . ARG A 1 95 ? -7.509 -6.428 -1.390 1.00 69.69 95 ARG A N 1
ATOM 734 C CA . ARG A 1 95 ? -7.644 -5.883 -0.039 1.00 69.69 95 ARG A CA 1
ATOM 735 C C . ARG A 1 95 ? -9.042 -5.311 0.192 1.00 69.69 95 ARG A C 1
ATOM 737 O O . ARG A 1 95 ? -9.671 -5.636 1.195 1.00 69.69 95 ARG A O 1
ATOM 744 N N . ASN A 1 96 ? -9.561 -4.521 -0.746 1.00 71.38 96 ASN A N 1
ATOM 745 C CA . ASN A 1 96 ? -10.916 -3.974 -0.661 1.00 71.38 96 ASN A CA 1
ATOM 746 C C . ASN A 1 96 ? -11.980 -5.082 -0.692 1.00 71.38 96 ASN A C 1
ATOM 748 O O . ASN A 1 96 ? -12.947 -5.016 0.064 1.00 71.38 96 ASN A O 1
ATOM 752 N N . ALA A 1 97 ? -11.794 -6.121 -1.510 1.00 77.12 97 ALA A N 1
ATOM 753 C CA . ALA A 1 97 ? -12.682 -7.280 -1.560 1.00 77.12 97 ALA A CA 1
ATOM 754 C C . ALA A 1 97 ? -12.648 -8.090 -0.255 1.00 77.12 97 ALA A C 1
ATOM 756 O O . ALA A 1 97 ? -13.696 -8.513 0.230 1.00 77.12 97 ALA A O 1
ATOM 757 N N . HIS A 1 98 ? -11.469 -8.264 0.348 1.00 74.69 98 HIS A N 1
ATOM 758 C CA . HIS A 1 98 ? -11.308 -8.909 1.649 1.00 74.69 98 HIS A CA 1
ATOM 759 C C . HIS A 1 98 ? -12.021 -8.120 2.756 1.00 74.69 98 HIS A C 1
ATOM 761 O O . HIS A 1 98 ? -12.770 -8.697 3.543 1.00 74.69 98 HIS A O 1
ATOM 767 N N . PHE A 1 99 ? -11.859 -6.794 2.787 1.00 66.25 99 PHE A N 1
ATOM 768 C CA . PHE A 1 99 ? -12.583 -5.941 3.732 1.00 66.25 99 PHE A CA 1
ATOM 769 C C . PHE A 1 99 ? -14.102 -5.972 3.509 1.00 66.25 99 PHE A C 1
ATOM 771 O O . PHE A 1 99 ? -14.851 -6.052 4.480 1.00 66.25 99 PHE A O 1
ATOM 778 N N . ALA A 1 100 ? -14.564 -5.973 2.255 1.00 74.06 100 ALA A N 1
ATOM 779 C CA . ALA A 1 100 ? -15.986 -6.067 1.929 1.00 74.06 100 ALA A CA 1
ATOM 780 C C . ALA A 1 100 ? -16.600 -7.405 2.374 1.00 74.06 100 ALA A C 1
ATOM 782 O O . ALA A 1 100 ? -17.661 -7.405 2.995 1.00 74.06 100 ALA A O 1
ATOM 783 N N . LYS A 1 101 ? -15.915 -8.531 2.124 1.00 77.06 101 LYS A N 1
ATOM 784 C CA . LYS A 1 101 ? -16.344 -9.855 2.604 1.00 77.06 101 LYS A CA 1
ATOM 785 C C . LYS A 1 101 ? -16.409 -9.915 4.122 1.00 77.06 101 LYS A C 1
ATOM 787 O O . LYS A 1 101 ? -17.421 -10.339 4.662 1.00 77.06 101 LYS A O 1
ATOM 792 N N . LYS A 1 102 ? -15.373 -9.428 4.808 1.00 74.62 102 LYS A N 1
ATOM 793 C CA . LYS A 1 102 ? -15.341 -9.409 6.273 1.00 74.62 102 LYS A CA 1
ATOM 794 C C . LYS A 1 102 ? -16.499 -8.590 6.856 1.00 74.62 102 LYS A C 1
ATOM 796 O O . LYS A 1 102 ? -17.129 -9.031 7.809 1.00 74.62 102 LYS A O 1
ATOM 801 N N . GLY A 1 103 ? -16.827 -7.451 6.241 1.00 68.44 103 GLY A N 1
ATOM 802 C CA . GLY A 1 103 ? -17.990 -6.648 6.627 1.00 68.44 103 GLY A CA 1
ATOM 803 C C . GLY A 1 103 ? -19.328 -7.364 6.406 1.00 68.44 103 GLY A C 1
ATOM 804 O O . GLY A 1 103 ? -20.226 -7.241 7.232 1.00 68.44 103 GLY A O 1
ATOM 805 N N . GLN A 1 104 ? -19.467 -8.142 5.329 1.00 75.00 104 GLN A N 1
ATOM 806 C CA . GLN A 1 104 ? -20.667 -8.952 5.078 1.00 75.00 104 GLN A CA 1
ATOM 807 C C . GLN A 1 104 ? -20.797 -10.120 6.064 1.00 75.00 104 GLN A C 1
ATOM 809 O O . GLN A 1 104 ? -21.876 -10.326 6.613 1.00 75.00 104 GLN A O 1
ATOM 814 N N . GLU A 1 105 ? -19.707 -10.838 6.342 1.00 75.38 105 GLU A N 1
ATOM 815 C CA . GLU A 1 105 ? -19.677 -11.931 7.324 1.00 75.38 105 GLU A CA 1
ATOM 816 C C . GLU A 1 105 ? -20.005 -11.436 8.740 1.00 75.38 105 GLU A C 1
ATOM 818 O O . GLU A 1 105 ? -20.712 -12.104 9.492 1.00 75.38 105 GLU A O 1
ATOM 823 N N . GLU A 1 106 ? -19.521 -10.251 9.110 1.00 74.00 106 GLU A N 1
ATOM 824 C CA . GLU A 1 106 ? -19.829 -9.617 10.392 1.00 74.00 106 GLU A CA 1
ATOM 825 C C . GLU A 1 106 ? -21.303 -9.188 10.467 1.00 74.00 106 GLU A C 1
ATOM 827 O O . GLU A 1 106 ? -21.973 -9.470 11.460 1.00 74.00 106 GLU A O 1
ATOM 832 N N . GLN A 1 107 ? -21.865 -8.639 9.383 1.00 62.12 107 GLN A N 1
ATOM 833 C CA . GLN A 1 107 ? -23.302 -8.349 9.285 1.00 62.12 107 GLN A CA 1
ATOM 834 C C . GLN A 1 107 ? -24.184 -9.606 9.342 1.00 62.12 107 GLN A C 1
ATOM 836 O O . GLN A 1 107 ? -25.266 -9.568 9.927 1.00 62.12 107 GLN A O 1
ATOM 841 N N . GLU A 1 108 ? -23.767 -10.721 8.743 1.00 71.06 108 GLU A N 1
ATOM 842 C CA . GLU A 1 108 ? -24.496 -11.992 8.834 1.00 71.06 108 GLU A CA 1
ATOM 843 C C . GLU A 1 108 ? -24.401 -12.614 10.229 1.00 71.06 108 GLU A C 1
ATOM 845 O O . GLU A 1 108 ? -25.411 -13.098 10.744 1.00 71.06 108 GLU A O 1
ATOM 850 N N . LYS A 1 109 ? -23.240 -12.528 10.889 1.00 69.00 109 LYS A N 1
ATOM 851 C CA . LYS A 1 109 ? -23.085 -12.932 12.295 1.00 69.00 109 LYS A CA 1
ATOM 852 C C . LYS A 1 109 ? -23.980 -12.114 13.221 1.00 69.00 109 LYS A C 1
ATOM 854 O O . LYS A 1 109 ? -24.654 -12.700 14.062 1.00 69.00 109 LYS A O 1
ATOM 859 N N . LEU A 1 110 ? -24.074 -10.800 13.017 1.00 56.56 110 LEU A N 1
ATOM 860 C CA . LEU A 1 110 ? -24.979 -9.923 13.772 1.00 56.56 110 LEU A CA 1
ATOM 861 C C . LEU A 1 110 ? -26.460 -10.271 13.546 1.00 56.56 110 LEU A C 1
ATOM 863 O O . LEU A 1 110 ? -27.260 -10.174 14.469 1.00 56.56 110 LEU A O 1
ATOM 867 N N . LYS A 1 111 ? -26.838 -10.738 12.348 1.00 63.16 111 LYS A N 1
ATOM 868 C CA . LYS A 1 111 ? -28.201 -11.234 12.077 1.00 63.16 111 LYS A CA 1
ATOM 869 C C . LYS A 1 111 ? -28.491 -12.591 12.730 1.00 63.16 111 LYS A C 1
ATOM 871 O O . LYS A 1 111 ? -29.648 -12.863 13.044 1.00 63.16 111 LYS A O 1
ATOM 876 N N . GLN A 1 112 ? -27.476 -13.442 12.902 1.00 60.59 112 GLN A N 1
ATOM 877 C CA . GLN A 1 112 ? -27.600 -14.765 13.533 1.00 60.59 112 GLN A CA 1
ATOM 878 C C . GLN A 1 112 ? -27.498 -14.723 15.063 1.00 60.59 112 GLN A C 1
ATOM 880 O O . GLN A 1 112 ? -28.057 -15.590 15.735 1.00 60.59 112 GLN A O 1
ATOM 885 N N . MET A 1 113 ? -26.841 -13.709 15.629 1.00 44.75 113 MET A N 1
ATOM 886 C CA . MET A 1 113 ? -26.903 -13.393 17.054 1.00 44.75 113 MET A CA 1
ATOM 887 C C . MET A 1 113 ? -28.284 -12.801 17.348 1.00 44.75 113 MET A C 1
ATOM 889 O O . MET A 1 113 ? -28.504 -11.600 17.240 1.00 44.75 113 MET A O 1
ATOM 893 N N . GLY A 1 114 ? -29.243 -13.694 17.603 1.00 39.66 114 GLY A N 1
ATOM 894 C CA . GLY A 1 114 ? -30.673 -13.408 17.650 1.00 39.66 114 GLY A CA 1
ATOM 895 C C . GLY A 1 114 ? -31.048 -12.123 18.389 1.00 39.66 114 GLY A C 1
ATOM 896 O O . GLY A 1 114 ? -30.490 -11.797 19.434 1.00 39.66 114 GLY A O 1
ATOM 897 N N . LYS A 1 115 ? -32.049 -11.424 17.835 1.00 40.38 115 LYS A N 1
ATOM 898 C CA . LYS A 1 115 ? -32.700 -10.251 18.428 1.00 40.38 115 LYS A CA 1
ATOM 899 C C . LYS A 1 115 ? -33.019 -10.523 19.898 1.00 40.38 115 LYS A C 1
ATOM 901 O O . LYS A 1 115 ? -33.955 -11.263 20.207 1.00 40.38 115 LYS A O 1
ATOM 906 N N . ILE A 1 116 ? -32.250 -9.920 20.798 1.00 35.47 116 ILE A N 1
ATOM 907 C CA . ILE A 1 116 ? -32.571 -9.905 22.220 1.00 35.47 116 ILE A CA 1
ATOM 908 C C . ILE A 1 116 ? -33.787 -8.985 22.366 1.00 35.47 116 ILE A C 1
ATOM 910 O O . ILE A 1 116 ? -33.662 -7.765 22.392 1.00 35.47 116 ILE A O 1
ATOM 914 N N . ASN A 1 117 ? -34.982 -9.572 22.408 1.00 29.00 117 ASN A N 1
ATOM 915 C CA . ASN A 1 117 ? -36.201 -8.848 22.751 1.00 29.00 117 ASN A CA 1
ATOM 916 C C . ASN A 1 117 ? -36.186 -8.573 24.258 1.00 29.00 117 ASN A C 1
ATOM 918 O O . ASN A 1 117 ? -36.606 -9.414 25.051 1.00 29.00 117 ASN A O 1
ATOM 922 N N . VAL A 1 118 ? -35.706 -7.397 24.659 1.00 31.64 118 VAL A N 1
ATOM 923 C CA . VAL A 1 118 ? -35.914 -6.886 26.018 1.00 31.64 118 VAL A CA 1
ATOM 924 C C . VAL A 1 118 ? -37.205 -6.076 26.017 1.00 31.64 118 VAL A C 1
ATOM 926 O O . VAL A 1 118 ? -37.306 -5.051 25.352 1.00 31.64 118 VAL A O 1
ATOM 929 N N . THR A 1 119 ? -38.211 -6.548 26.753 1.00 34.00 119 THR A N 1
ATOM 930 C CA . THR A 1 119 ? -39.442 -5.790 27.013 1.00 34.00 119 THR A CA 1
ATOM 931 C C . THR A 1 119 ? -39.369 -5.234 28.425 1.00 34.00 119 THR A C 1
ATOM 933 O O . THR A 1 119 ? -39.488 -6.026 29.353 1.00 34.00 119 THR A O 1
ATOM 936 N N . VAL A 1 120 ? -39.228 -3.915 28.613 1.00 33.75 120 VAL A N 1
ATOM 937 C CA . VAL A 1 120 ? -39.587 -3.265 29.890 1.00 33.75 120 VAL A CA 1
ATOM 938 C C . VAL A 1 120 ? -40.059 -1.817 29.685 1.00 33.75 120 VAL A C 1
ATOM 940 O O . VAL A 1 120 ? -39.320 -0.977 29.189 1.00 33.75 120 VAL A O 1
ATOM 943 N N . GLY A 1 121 ? -41.303 -1.568 30.115 1.00 30.16 121 GLY A N 1
ATOM 944 C CA . GLY A 1 121 ? -41.724 -0.460 30.988 1.00 30.16 121 GLY A CA 1
ATOM 945 C C . GLY A 1 121 ? -41.447 0.994 30.591 1.00 30.16 121 GLY A C 1
ATOM 946 O O . GLY A 1 121 ? -40.368 1.511 30.829 1.00 30.16 121 GLY A O 1
ATOM 947 N N . SER A 1 122 ? -42.505 1.651 30.106 1.00 35.91 122 SER A N 1
ATOM 948 C CA . SER A 1 122 ? -42.862 3.078 30.230 1.00 35.91 122 SER A CA 1
ATOM 949 C C . SER A 1 122 ? -41.764 4.129 30.498 1.00 35.91 122 SER A C 1
ATOM 951 O O . SER A 1 122 ? -41.264 4.255 31.610 1.00 35.91 122 SER A O 1
ATOM 953 N N . GLN A 1 123 ? -41.618 5.020 29.509 1.00 40.66 123 GLN A N 1
ATOM 954 C CA . GLN A 1 123 ? -41.088 6.392 29.591 1.00 40.66 123 GLN A CA 1
ATOM 955 C C . GLN A 1 123 ? -39.579 6.542 29.858 1.00 40.66 123 GLN A C 1
ATOM 957 O O . GLN A 1 123 ? -39.123 6.727 30.979 1.00 40.66 123 GLN A O 1
ATOM 962 N N . GLY A 1 124 ? -38.827 6.579 28.757 1.00 33.88 124 GLY A N 1
ATOM 963 C CA . GLY A 1 124 ? -37.413 6.943 28.682 1.00 33.88 124 GLY A CA 1
ATOM 964 C C . GLY A 1 124 ? -36.795 6.204 27.502 1.00 33.88 124 GLY A C 1
ATOM 965 O O . GLY A 1 124 ? -36.830 4.980 27.485 1.00 33.88 124 GLY A O 1
ATOM 966 N N . ASN A 1 125 ? -36.316 6.911 26.474 1.00 37.19 125 ASN A N 1
ATOM 967 C CA . ASN A 1 125 ? -35.700 6.271 25.308 1.00 37.19 125 ASN A CA 1
ATOM 968 C C . ASN A 1 125 ? -34.487 5.449 25.770 1.00 37.19 125 ASN A C 1
ATOM 970 O O . ASN A 1 125 ? -33.445 6.013 26.094 1.00 37.19 125 ASN A O 1
ATOM 974 N N . VAL A 1 126 ? -34.640 4.126 25.824 1.00 42.03 126 VAL A N 1
ATOM 975 C CA . VAL A 1 126 ? -33.550 3.193 26.109 1.00 42.03 126 VAL A CA 1
ATOM 976 C C . VAL A 1 126 ? -32.683 3.135 24.859 1.00 42.03 126 VAL A C 1
ATOM 978 O O . VAL A 1 126 ? -33.084 2.556 23.853 1.00 42.03 126 VAL A O 1
ATOM 981 N N . VAL A 1 127 ? -31.516 3.772 24.903 1.00 50.84 127 VAL A N 1
ATOM 982 C CA . VAL A 1 127 ? -30.498 3.626 23.863 1.00 50.84 127 VAL A CA 1
ATOM 983 C C . VAL A 1 127 ? -29.746 2.326 24.151 1.00 50.84 127 VAL A C 1
ATOM 985 O O . VAL A 1 127 ? -29.059 2.213 25.165 1.00 50.84 127 VAL A O 1
ATOM 988 N N . SER A 1 128 ? -29.918 1.308 23.305 1.00 57.78 128 SER A N 1
ATOM 989 C CA . SER A 1 128 ? -29.182 0.048 23.443 1.00 57.78 128 SER A CA 1
ATOM 990 C C . SER A 1 128 ? -27.734 0.236 22.990 1.00 57.78 128 SER A C 1
ATOM 992 O O . SER A 1 128 ? -27.484 0.902 21.987 1.00 57.78 128 SER A O 1
ATOM 994 N N . LEU A 1 129 ? -26.773 -0.406 23.663 1.00 57.56 129 LEU A N 1
ATOM 995 C CA . LEU A 1 129 ? -25.368 -0.443 23.217 1.00 57.56 129 LEU A CA 1
ATOM 996 C C . LEU A 1 129 ? -25.244 -0.890 21.751 1.00 57.56 129 LEU A C 1
ATOM 998 O O . LEU A 1 129 ? -24.406 -0.361 21.028 1.00 57.56 129 LEU A O 1
ATOM 1002 N N . GLY A 1 130 ? -26.117 -1.802 21.303 1.00 59.81 130 GLY A N 1
ATOM 1003 C CA . GLY A 1 130 ? -26.169 -2.241 19.905 1.00 59.81 130 GLY A CA 1
ATOM 1004 C C . GLY A 1 130 ? -26.545 -1.118 18.933 1.00 59.81 130 GLY A C 1
ATOM 1005 O O . GLY A 1 130 ? -25.912 -0.974 17.891 1.00 59.81 130 GLY A O 1
ATOM 1006 N N . ASP A 1 131 ? -27.495 -0.256 19.305 1.00 64.44 131 ASP A N 1
ATOM 1007 C CA . ASP A 1 131 ? -27.899 0.882 18.469 1.00 64.44 131 ASP A CA 1
ATOM 1008 C C . ASP A 1 131 ? -26.772 1.923 18.363 1.00 64.44 131 ASP A C 1
ATOM 1010 O O . ASP A 1 131 ? -26.578 2.556 17.320 1.00 64.44 131 ASP A O 1
ATOM 1014 N N . ILE A 1 132 ? -25.991 2.091 19.438 1.00 61.91 132 ILE A N 1
ATOM 1015 C CA . ILE A 1 132 ? -24.846 3.005 19.450 1.00 61.91 132 ILE A CA 1
ATOM 1016 C C . ILE A 1 132 ? -23.702 2.448 18.600 1.00 61.91 132 ILE A C 1
ATOM 1018 O O . ILE A 1 132 ? -23.126 3.190 17.802 1.00 61.91 132 ILE A O 1
ATOM 1022 N N . HIS A 1 133 ? -23.399 1.157 18.731 1.00 63.19 133 HIS A N 1
ATOM 1023 C CA . HIS A 1 133 ? -22.402 0.464 17.918 1.00 63.19 133 HIS A CA 1
ATOM 1024 C C . HIS A 1 133 ? -22.702 0.603 16.420 1.00 63.19 133 HIS A C 1
ATOM 1026 O O . HIS A 1 133 ? -21.852 1.046 15.641 1.00 63.19 133 HIS A O 1
ATOM 1032 N N . ASP A 1 134 ? -23.946 0.338 16.025 1.00 67.31 134 ASP A N 1
ATOM 1033 C CA . ASP A 1 134 ? -24.378 0.420 14.632 1.00 67.31 134 ASP A CA 1
ATOM 1034 C C . ASP A 1 134 ? -24.331 1.860 14.098 1.00 67.31 134 ASP A C 1
ATOM 1036 O O . ASP A 1 134 ? -23.882 2.100 12.970 1.00 67.31 134 ASP A O 1
ATOM 1040 N N . SER A 1 135 ? -24.713 2.846 14.921 1.00 70.00 135 SER A N 1
ATOM 1041 C CA . SER A 1 135 ? -24.569 4.272 14.595 1.00 70.00 135 SER A CA 1
ATOM 1042 C C . SER A 1 135 ? -23.102 4.660 14.391 1.00 70.00 135 SER A C 1
ATOM 1044 O O . SER A 1 135 ? -22.764 5.370 13.434 1.00 70.00 135 SER A O 1
ATOM 1046 N N . VAL A 1 136 ? -22.202 4.162 15.244 1.00 65.50 136 VAL A N 1
ATOM 1047 C CA . VAL A 1 136 ? -20.769 4.436 15.124 1.00 65.50 136 VAL A CA 1
ATOM 1048 C C . VAL A 1 136 ? -20.209 3.846 13.830 1.00 65.50 136 VAL A C 1
ATOM 1050 O O . VAL A 1 136 ? -19.548 4.569 13.079 1.00 65.50 136 VAL A O 1
ATOM 1053 N N . ILE A 1 137 ? -20.525 2.589 13.509 1.00 66.31 137 ILE A N 1
ATOM 1054 C CA . ILE A 1 137 ? -20.093 1.936 12.264 1.00 66.31 137 ILE A CA 1
ATOM 1055 C C . ILE A 1 137 ? -20.619 2.682 11.034 1.00 66.31 137 ILE A C 1
ATOM 1057 O O . ILE A 1 137 ? -19.861 2.964 10.099 1.00 66.31 137 ILE A O 1
ATOM 1061 N N . ALA A 1 138 ? -21.902 3.050 11.023 1.00 69.19 138 ALA A N 1
ATOM 1062 C CA . ALA A 1 138 ? -22.505 3.770 9.905 1.00 69.19 138 ALA A CA 1
ATOM 1063 C C . ALA A 1 138 ? -21.790 5.102 9.627 1.00 69.19 138 ALA A C 1
ATOM 1065 O O . ALA A 1 138 ? -21.597 5.495 8.472 1.00 69.19 138 ALA A O 1
ATOM 1066 N N . ASN A 1 139 ? -21.361 5.792 10.680 1.00 66.88 139 ASN A N 1
ATOM 1067 C CA . ASN A 1 139 ? -20.665 7.064 10.570 1.00 66.88 139 ASN A CA 1
ATOM 1068 C C . ASN A 1 139 ? -19.177 6.909 10.224 1.00 66.88 139 ASN A C 1
ATOM 1070 O O . ASN A 1 139 ? -18.660 7.692 9.431 1.00 66.88 139 ASN A O 1
ATOM 1074 N N . VAL A 1 140 ? -18.517 5.844 10.683 1.00 66.31 140 VAL A N 1
ATOM 1075 C CA . VAL A 1 140 ? -17.159 5.458 10.254 1.00 66.31 140 VAL A CA 1
ATOM 1076 C C . VAL A 1 140 ? -17.111 5.242 8.741 1.00 66.31 140 VAL A C 1
ATOM 1078 O O . VAL A 1 140 ? -16.200 5.726 8.068 1.00 66.31 140 VAL A O 1
ATOM 1081 N N . ILE A 1 141 ? -18.118 4.578 8.166 1.00 65.19 141 ILE A N 1
ATOM 1082 C CA . ILE A 1 141 ? -18.219 4.384 6.711 1.00 65.19 141 ILE A CA 1
ATOM 1083 C C . ILE A 1 141 ? -18.324 5.733 5.985 1.00 65.19 141 ILE A C 1
ATOM 1085 O O . ILE A 1 141 ? -17.695 5.929 4.943 1.00 65.19 141 ILE A O 1
ATOM 1089 N N . LYS A 1 142 ? -19.100 6.679 6.525 1.00 71.69 142 LYS A N 1
ATOM 1090 C CA . LYS A 1 142 ? -19.230 8.028 5.956 1.00 71.69 142 LYS A CA 1
ATOM 1091 C C . LYS A 1 142 ? -17.924 8.824 6.077 1.00 71.69 142 LYS A C 1
ATOM 1093 O O . LYS A 1 142 ? -17.525 9.452 5.101 1.00 71.69 142 LYS A O 1
ATOM 1098 N N . LEU A 1 143 ? -17.227 8.744 7.213 1.00 66.19 143 LEU A N 1
ATOM 1099 C CA . LEU A 1 143 ? -15.925 9.390 7.425 1.00 66.19 143 LEU A CA 1
ATOM 1100 C C . LEU A 1 143 ? -14.860 8.853 6.467 1.00 66.19 143 LEU A C 1
ATOM 1102 O O . LEU A 1 143 ? -14.122 9.634 5.870 1.00 66.19 143 LEU A O 1
ATOM 1106 N N . ASN A 1 144 ? -14.825 7.537 6.257 1.00 63.56 144 ASN A N 1
ATOM 1107 C CA . ASN A 1 144 ? -13.938 6.906 5.282 1.00 63.56 144 ASN A CA 1
ATOM 1108 C C . ASN A 1 144 ? -14.185 7.430 3.862 1.00 63.56 144 ASN A C 1
ATOM 1110 O O . ASN A 1 144 ? -13.239 7.766 3.151 1.00 63.56 144 ASN A O 1
ATOM 1114 N N . LYS A 1 145 ? -15.455 7.578 3.462 1.00 67.56 145 LYS A N 1
ATOM 1115 C CA . LYS A 1 145 ? -15.823 8.167 2.163 1.00 67.56 145 LYS A CA 1
ATOM 1116 C C . LYS A 1 145 ? -15.445 9.646 2.045 1.00 67.56 145 LYS A C 1
ATOM 1118 O O . LYS A 1 145 ? -15.169 10.104 0.943 1.00 67.56 145 LYS A O 1
ATOM 1123 N N . ALA A 1 146 ? -15.409 10.374 3.159 1.00 65.00 146 ALA A N 1
ATOM 1124 C CA . ALA A 1 146 ? -15.016 11.781 3.222 1.00 65.00 146 ALA A CA 1
ATOM 1125 C C . ALA A 1 146 ? -13.490 12.000 3.351 1.00 65.00 146 ALA A C 1
ATOM 1127 O O . ALA A 1 146 ? -13.053 13.129 3.552 1.00 65.00 146 ALA A O 1
ATOM 1128 N N . GLY A 1 147 ? -12.669 10.943 3.253 1.00 64.06 147 GLY A N 1
ATOM 1129 C CA . GLY A 1 147 ? -11.205 11.034 3.357 1.00 64.06 147 GLY A CA 1
ATOM 1130 C C . GLY A 1 147 ? -10.661 11.079 4.792 1.00 64.06 147 GLY A C 1
ATOM 1131 O O . GLY A 1 147 ? -9.457 11.225 4.990 1.00 64.06 147 GLY A O 1
ATOM 1132 N N . GLY A 1 148 ? -11.518 10.910 5.803 1.00 68.44 148 GLY A N 1
ATOM 1133 C CA . GLY A 1 148 ? -11.169 10.907 7.227 1.00 68.44 148 GLY A CA 1
ATOM 1134 C C . GLY A 1 148 ? -10.761 9.534 7.769 1.00 68.44 148 GLY A C 1
ATOM 1135 O O . GLY A 1 148 ? -11.138 9.195 8.889 1.00 68.44 148 GLY A O 1
ATOM 1136 N N . SER A 1 149 ? -10.026 8.725 6.999 1.00 67.69 149 SER A N 1
ATOM 1137 C CA . SER A 1 149 ? -9.808 7.303 7.322 1.00 67.69 149 SER A CA 1
ATOM 1138 C C . SER A 1 149 ? -9.112 7.060 8.658 1.00 67.69 149 SER A C 1
ATOM 1140 O O . SER A 1 149 ? -9.561 6.239 9.447 1.00 67.69 149 SER A O 1
ATOM 1142 N N . LYS A 1 150 ? -8.096 7.861 8.994 1.00 70.25 150 LYS A N 1
ATOM 1143 C CA . LYS A 1 150 ? -7.395 7.754 10.288 1.00 70.25 150 LYS A CA 1
ATOM 1144 C C . LYS A 1 150 ? -8.312 7.992 11.492 1.00 70.25 150 LYS A C 1
ATOM 1146 O O . LYS A 1 150 ? -8.149 7.360 12.535 1.00 70.25 150 LYS A O 1
ATOM 1151 N N . VAL A 1 151 ? -9.262 8.918 11.358 1.00 70.19 151 VAL A N 1
ATOM 1152 C CA . VAL A 1 151 ? -10.256 9.224 12.398 1.00 70.19 151 VAL A CA 1
ATOM 1153 C C . VAL A 1 151 ? -11.244 8.074 12.510 1.00 70.19 151 VAL A C 1
ATOM 1155 O O . VAL A 1 151 ? -11.525 7.616 13.614 1.00 70.19 151 VAL A O 1
ATOM 1158 N N . ALA A 1 152 ? -11.738 7.601 11.365 1.00 68.94 152 ALA A N 1
ATOM 1159 C CA . ALA A 1 152 ? -12.671 6.491 11.280 1.00 68.94 152 ALA A CA 1
ATOM 1160 C C . ALA A 1 152 ? -12.087 5.231 11.948 1.00 68.94 152 ALA A C 1
ATOM 1162 O O . ALA A 1 152 ? -12.722 4.661 12.831 1.00 68.94 152 ALA A O 1
ATOM 1163 N N . ASP A 1 153 ? -10.843 4.872 11.624 1.00 68.56 153 ASP A N 1
ATOM 1164 C CA . ASP A 1 153 ? -10.137 3.725 12.208 1.00 68.56 153 ASP A CA 1
ATOM 1165 C C . ASP A 1 153 ? -9.950 3.868 13.724 1.00 68.56 153 ASP A C 1
ATOM 1167 O O . ASP A 1 153 ? -10.132 2.913 14.481 1.00 68.56 153 ASP A O 1
ATOM 1171 N N . SER A 1 154 ? -9.623 5.078 14.185 1.00 71.75 154 SER A N 1
ATOM 1172 C CA . SER A 1 154 ? -9.401 5.334 15.610 1.00 71.75 154 SER A CA 1
ATOM 1173 C C . SER A 1 154 ? -10.713 5.291 16.411 1.00 71.75 154 SER A C 1
ATOM 1175 O O . SER A 1 154 ? -10.710 4.828 17.550 1.00 71.75 154 SER A O 1
ATOM 1177 N N . LEU A 1 155 ? -11.839 5.725 15.828 1.00 74.12 155 LEU A N 1
ATOM 1178 C CA . LEU A 1 155 ? -13.168 5.605 16.441 1.00 74.12 155 LEU A CA 1
ATOM 1179 C C . LEU A 1 155 ? -13.613 4.140 16.544 1.00 74.12 155 LEU A C 1
ATOM 1181 O O . LEU A 1 155 ? -14.077 3.731 17.603 1.00 74.12 155 LEU A O 1
ATOM 1185 N N . VAL A 1 156 ? -13.399 3.333 15.496 1.00 75.12 156 VAL A N 1
ATOM 1186 C CA . VAL A 1 156 ? -13.683 1.884 15.529 1.00 75.12 156 VAL A CA 1
ATOM 1187 C C . VAL A 1 156 ? -12.874 1.190 16.619 1.00 75.12 156 VAL A C 1
ATOM 1189 O O . VAL A 1 156 ? -13.421 0.410 17.396 1.00 75.12 156 VAL A O 1
ATOM 1192 N N . ALA A 1 157 ? -11.573 1.481 16.696 1.00 74.06 157 ALA A N 1
ATOM 1193 C CA . ALA A 1 157 ? -10.695 0.878 17.692 1.00 74.06 157 ALA A CA 1
ATOM 1194 C C . ALA A 1 157 ? -11.143 1.200 19.127 1.00 74.06 157 ALA A C 1
ATOM 1196 O O . ALA A 1 157 ? -11.105 0.324 19.989 1.00 74.06 157 ALA A O 1
ATOM 1197 N N . LEU A 1 158 ? -11.598 2.432 19.376 1.00 75.50 158 LEU A N 1
ATOM 1198 C CA . LEU A 1 158 ? -12.110 2.847 20.680 1.00 75.50 158 LEU A CA 1
ATOM 1199 C C . LEU A 1 158 ? -13.439 2.190 21.033 1.00 75.50 158 LEU A C 1
ATOM 1201 O O . LEU A 1 158 ? -13.566 1.660 22.133 1.00 75.50 158 LEU A O 1
ATOM 1205 N N . THR A 1 159 ? -14.404 2.189 20.114 1.00 78.62 159 THR A N 1
ATOM 1206 C CA . THR A 1 159 ? -15.704 1.541 20.326 1.00 78.62 159 THR A CA 1
ATOM 1207 C C . THR A 1 159 ? -15.525 0.071 20.668 1.00 78.62 159 THR A C 1
ATOM 1209 O O . THR A 1 159 ? -16.024 -0.379 21.697 1.00 78.62 159 THR A O 1
ATOM 1212 N N . LYS A 1 160 ? -14.696 -0.637 19.896 1.00 76.94 160 LYS A N 1
ATOM 1213 C CA . LYS A 1 160 ? -14.381 -2.036 20.167 1.00 76.94 160 LYS A CA 1
ATOM 1214 C C . LYS A 1 160 ? -13.695 -2.233 21.518 1.00 76.94 160 LYS A C 1
ATOM 1216 O O . LYS A 1 160 ? -14.043 -3.142 22.259 1.00 76.94 160 LYS A O 1
ATOM 1221 N N . ALA A 1 161 ? -12.738 -1.375 21.871 1.00 76.81 161 ALA A N 1
ATOM 1222 C CA . ALA A 1 161 ? -12.056 -1.477 23.158 1.00 76.81 161 ALA A CA 1
ATOM 1223 C C . ALA A 1 161 ? -13.011 -1.253 24.346 1.00 76.81 161 ALA A C 1
ATOM 1225 O O . ALA A 1 161 ? -12.864 -1.908 25.376 1.00 76.81 161 ALA A O 1
ATOM 1226 N N . VAL A 1 162 ? -13.990 -0.350 24.213 1.00 78.00 162 VAL A N 1
ATOM 1227 C CA . VAL A 1 162 ? -15.025 -0.108 25.234 1.00 78.00 162 VAL A CA 1
ATOM 1228 C C . VAL A 1 162 ? -15.960 -1.313 25.359 1.00 78.00 162 VAL A C 1
ATOM 1230 O O . VAL A 1 162 ? -16.273 -1.734 26.474 1.00 78.00 162 VAL A O 1
ATOM 1233 N N . GLU A 1 163 ? -16.373 -1.900 24.238 1.00 77.19 163 GLU A N 1
ATOM 1234 C CA . GLU A 1 163 ? -17.240 -3.083 24.207 1.00 77.19 163 GLU A CA 1
ATOM 1235 C C . GLU A 1 163 ? -16.567 -4.322 24.791 1.00 77.19 163 GLU A C 1
ATOM 1237 O O . GLU A 1 163 ? -17.138 -4.970 25.674 1.00 77.19 163 GLU A O 1
ATOM 1242 N N . ASP A 1 164 ? -15.333 -4.594 24.370 1.00 78.88 164 ASP A N 1
ATOM 1243 C CA . ASP A 1 164 ? -14.553 -5.763 24.779 1.00 78.88 164 ASP A CA 1
ATOM 1244 C C . ASP A 1 164 ? -14.011 -5.636 26.215 1.00 78.88 164 ASP A C 1
ATOM 1246 O O . ASP A 1 164 ? -13.556 -6.621 26.799 1.00 78.88 164 ASP A O 1
ATOM 1250 N N . SER A 1 165 ? -14.054 -4.443 26.819 1.00 76.50 165 SER A N 1
ATOM 1251 C CA . SER A 1 165 ? -13.511 -4.240 28.162 1.00 76.50 165 SER A CA 1
ATOM 1252 C C . SER A 1 165 ? -14.320 -4.979 29.224 1.00 76.50 165 SER A C 1
ATOM 1254 O O . SER A 1 165 ? -15.479 -4.663 29.488 1.00 76.50 165 SER A O 1
ATOM 1256 N N . SER A 1 166 ? -13.697 -5.932 29.907 1.00 76.25 166 SER A N 1
ATOM 1257 C CA . SER A 1 166 ? -14.262 -6.572 31.100 1.00 76.25 166 SER A CA 1
ATOM 1258 C C . SER A 1 166 ? -14.192 -5.686 32.349 1.00 76.25 166 SER A C 1
ATOM 1260 O O . SER A 1 166 ? -14.784 -6.022 33.369 1.00 76.25 166 SER A O 1
ATOM 1262 N N . GLU A 1 167 ? -13.460 -4.573 32.285 1.00 74.56 167 GLU A N 1
ATOM 1263 C CA . GLU A 1 167 ? -13.201 -3.669 33.414 1.00 74.56 167 GLU A CA 1
ATOM 1264 C C . GLU A 1 167 ? -14.289 -2.595 33.566 1.00 74.56 167 GLU A C 1
ATOM 1266 O O . GLU A 1 167 ? -14.388 -1.946 34.606 1.00 74.56 167 GLU A O 1
ATOM 1271 N N . LEU A 1 168 ? -15.116 -2.400 32.534 1.00 75.50 168 LEU A N 1
ATOM 1272 C CA . LEU A 1 168 ? -16.174 -1.395 32.520 1.00 75.50 168 LEU A CA 1
ATOM 1273 C C . LEU A 1 168 ? -17.534 -2.015 32.840 1.00 75.50 168 LEU A C 1
ATOM 1275 O O . LEU A 1 168 ? -17.939 -3.023 32.257 1.00 75.50 168 LEU A O 1
ATOM 1279 N N . THR A 1 169 ? -18.287 -1.347 33.712 1.00 78.38 169 THR A N 1
ATOM 1280 C CA . THR A 1 169 ? -19.696 -1.685 33.940 1.00 78.38 169 THR A CA 1
ATOM 1281 C C . THR A 1 169 ? -20.538 -1.362 32.702 1.00 78.38 169 THR A C 1
ATOM 1283 O O . THR A 1 169 ? -20.159 -0.531 31.875 1.00 78.38 169 THR A O 1
ATOM 1286 N N . HIS A 1 170 ? -21.712 -1.982 32.576 1.00 73.50 170 HIS A N 1
ATOM 1287 C CA . HIS A 1 170 ? -22.618 -1.753 31.445 1.00 73.50 170 HIS A CA 1
ATOM 1288 C C . HIS A 1 170 ? -23.025 -0.275 31.281 1.00 73.50 170 HIS A C 1
ATOM 1290 O O . HIS A 1 170 ? -23.027 0.248 30.165 1.00 73.50 170 HIS A O 1
ATOM 1296 N N . SER A 1 171 ? -23.311 0.426 32.383 1.00 71.75 171 SER A N 1
ATOM 1297 C CA . SER A 1 171 ? -23.649 1.856 32.353 1.00 71.75 171 SER A CA 1
ATOM 1298 C C . SER A 1 171 ? -22.450 2.710 31.939 1.00 71.75 171 SER A C 1
ATOM 1300 O O . SER A 1 171 ? -22.589 3.623 31.130 1.00 71.75 171 SER A O 1
ATOM 1302 N N . THR A 1 172 ? -21.249 2.371 32.413 1.00 73.81 172 THR A N 1
ATOM 1303 C CA . THR A 1 172 ? -20.013 3.050 32.012 1.00 73.81 172 THR A CA 1
ATOM 1304 C C . THR A 1 172 ? -19.720 2.858 30.522 1.00 73.81 172 THR A C 1
ATOM 1306 O O . THR A 1 172 ? -19.396 3.828 29.841 1.00 73.81 172 THR A O 1
ATOM 1309 N N . LYS A 1 173 ? -19.883 1.639 29.988 1.00 78.12 173 LYS A N 1
ATOM 1310 C CA . LYS A 1 173 ? -19.747 1.369 28.546 1.00 78.12 173 LYS A CA 1
ATOM 1311 C C . LYS A 1 173 ? -20.722 2.202 27.727 1.00 78.12 173 LYS A C 1
ATOM 1313 O O . LYS A 1 173 ? -20.315 2.820 26.752 1.00 78.12 173 LYS A O 1
ATOM 1318 N N . THR A 1 174 ? -21.981 2.253 28.157 1.00 75.56 174 THR A N 1
ATOM 1319 C CA . THR A 1 174 ? -23.034 3.012 27.471 1.00 75.56 174 THR A CA 1
ATOM 1320 C C . THR A 1 174 ? -22.670 4.492 27.393 1.00 75.56 174 THR A C 1
ATOM 1322 O O . THR A 1 174 ? -22.639 5.050 26.300 1.00 75.56 174 THR A O 1
ATOM 1325 N N . ASN A 1 175 ? -22.251 5.093 28.511 1.00 74.94 175 ASN A N 1
ATOM 1326 C CA . ASN A 1 175 ? -21.817 6.492 28.547 1.00 74.94 175 ASN A CA 1
ATOM 1327 C C . ASN A 1 175 ? -20.637 6.768 27.598 1.00 74.94 175 ASN A C 1
ATOM 1329 O O . ASN A 1 175 ? -20.635 7.773 26.887 1.00 74.94 175 ASN A O 1
ATOM 1333 N N . TYR A 1 176 ? -19.638 5.879 27.552 1.00 76.25 176 TYR A N 1
ATOM 1334 C CA . TYR A 1 176 ? -18.512 6.033 26.626 1.00 76.25 176 TYR A CA 1
ATOM 1335 C C . TYR A 1 176 ? -18.941 5.907 25.167 1.00 76.25 176 TYR A C 1
ATOM 1337 O O . TYR A 1 176 ? -18.509 6.702 24.332 1.00 76.25 176 TYR A O 1
ATOM 1345 N N . LEU A 1 177 ? -19.794 4.935 24.843 1.00 78.81 177 LEU A N 1
ATOM 1346 C CA . LEU A 1 177 ? -20.279 4.769 23.479 1.00 78.81 177 LEU A CA 1
ATOM 1347 C C . LEU A 1 177 ? -21.127 5.971 23.035 1.00 78.81 177 LEU A C 1
ATOM 1349 O O . LEU A 1 177 ? -20.975 6.420 21.900 1.00 78.81 177 LEU A O 1
ATOM 1353 N N . GLU A 1 178 ? -21.960 6.551 23.903 1.00 77.50 178 GLU A N 1
ATOM 1354 C CA . GLU A 1 178 ? -22.723 7.770 23.591 1.00 77.50 178 GLU A CA 1
ATOM 1355 C C . GLU A 1 178 ? -21.813 8.972 23.302 1.00 77.50 178 GLU A C 1
ATOM 1357 O O . GLU A 1 178 ? -22.037 9.729 22.349 1.00 77.50 178 GLU A O 1
ATOM 1362 N N . GLN A 1 179 ? -20.743 9.131 24.082 1.00 78.00 179 GLN A N 1
ATOM 1363 C CA . GLN A 1 179 ? -19.740 10.172 23.853 1.00 78.00 179 GLN A CA 1
ATOM 1364 C C . GLN A 1 179 ? -18.996 9.958 22.530 1.00 78.00 179 GLN A C 1
ATOM 1366 O O . GLN A 1 179 ? -18.845 10.899 21.748 1.00 78.00 179 GLN A O 1
ATOM 1371 N N . LEU A 1 180 ? -18.594 8.719 22.231 1.00 76.56 180 LEU A N 1
ATOM 1372 C CA . LEU A 1 180 ? -17.972 8.363 20.954 1.00 76.56 180 LEU A CA 1
ATOM 1373 C C . LEU A 1 180 ? -18.918 8.609 19.777 1.00 76.56 180 LEU A C 1
ATOM 1375 O O . LEU A 1 180 ? -18.497 9.147 18.755 1.00 76.56 180 LEU A O 1
ATOM 1379 N N . ASN A 1 181 ? -20.200 8.282 19.925 1.00 77.88 181 ASN A N 1
ATOM 1380 C CA . ASN A 1 181 ? -21.215 8.558 18.917 1.00 77.88 181 ASN A CA 1
ATOM 1381 C C . ASN A 1 181 ? -21.380 10.064 18.683 1.00 77.88 181 ASN A C 1
ATOM 1383 O O . ASN A 1 181 ? -21.445 10.501 17.536 1.00 77.88 181 ASN A O 1
ATOM 1387 N N . THR A 1 182 ? -21.363 10.868 19.748 1.00 77.44 182 THR A N 1
ATOM 1388 C CA . THR A 1 182 ? -21.408 12.334 19.649 1.00 77.44 182 THR A CA 1
ATOM 1389 C C . THR A 1 182 ? -20.207 12.869 18.870 1.00 77.44 182 THR A C 1
ATOM 1391 O O . THR A 1 182 ? -20.382 13.595 17.894 1.00 77.44 182 THR A O 1
ATOM 1394 N N . LEU A 1 183 ? -18.987 12.446 19.218 1.00 75.81 183 LEU A N 1
ATOM 1395 C CA . LEU A 1 183 ? -17.773 12.838 18.491 1.00 75.81 183 LEU A CA 1
ATOM 1396 C C . LEU A 1 183 ? -17.824 12.425 17.016 1.00 75.81 183 LEU A C 1
ATOM 1398 O O . LEU A 1 183 ? -17.392 13.174 16.142 1.00 75.81 183 LEU A O 1
ATOM 1402 N N . ASN A 1 184 ? -18.377 11.250 16.732 1.00 74.44 184 ASN A N 1
ATOM 1403 C CA . ASN A 1 184 ? -18.506 10.728 15.380 1.00 74.44 184 ASN A CA 1
ATOM 1404 C C . ASN A 1 184 ? -19.500 11.544 14.533 1.00 74.44 184 ASN A C 1
ATOM 1406 O O . ASN A 1 184 ? -19.213 11.886 13.387 1.00 74.44 184 ASN A O 1
ATOM 1410 N N . GLN A 1 185 ? -20.642 11.930 15.108 1.00 76.75 185 GLN A N 1
ATOM 1411 C CA . GLN A 1 185 ? -21.607 12.813 14.445 1.00 76.75 185 GLN A CA 1
ATOM 1412 C C . GLN A 1 185 ? -21.010 14.198 14.168 1.00 76.75 185 GLN A C 1
ATOM 1414 O O . GLN A 1 185 ? -21.224 14.757 13.094 1.00 76.75 185 GLN A O 1
ATOM 1419 N N . GLU A 1 186 ? -20.223 14.743 15.095 1.00 78.06 186 GLU A N 1
ATOM 1420 C CA . GLU A 1 186 ? -19.542 16.028 14.902 1.00 78.06 186 GLU A CA 1
ATOM 1421 C C . GLU A 1 186 ? -18.445 15.953 13.837 1.00 78.06 186 GLU A C 1
ATOM 1423 O O . GLU A 1 186 ? -18.325 16.850 13.001 1.00 78.06 186 GLU A O 1
ATOM 1428 N N . ALA A 1 187 ? -17.698 14.849 13.781 1.00 74.19 187 ALA A N 1
ATOM 1429 C CA . ALA A 1 187 ? -16.679 14.624 12.759 1.00 74.19 187 ALA A CA 1
ATOM 1430 C C . ALA A 1 187 ? -17.258 14.634 11.331 1.00 74.19 187 ALA A C 1
ATOM 1432 O O . ALA A 1 187 ? -16.578 15.039 10.387 1.00 74.19 187 ALA A O 1
ATOM 1433 N N . LEU A 1 188 ? -18.522 14.228 11.168 1.00 72.62 188 LEU A N 1
ATOM 1434 C CA . LEU A 1 188 ? -19.225 14.233 9.883 1.00 72.62 188 LEU A CA 1
ATOM 1435 C C . LEU A 1 188 ? -19.726 15.608 9.442 1.00 72.62 188 LEU A C 1
ATOM 1437 O O . LEU A 1 188 ? -20.040 15.790 8.263 1.00 72.62 188 LEU A O 1
ATOM 1441 N N . LYS A 1 189 ? -19.832 16.575 10.354 1.00 77.62 189 LYS A N 1
ATOM 1442 C CA . LYS A 1 189 ? -20.284 17.922 10.001 1.00 77.62 189 LYS A CA 1
ATOM 1443 C C . LYS A 1 189 ? -19.174 18.685 9.268 1.00 77.62 189 LYS A C 1
ATOM 1445 O O . LYS A 1 189 ? -17.998 18.449 9.555 1.00 77.62 189 LYS A O 1
ATOM 1450 N N . PRO A 1 190 ? -19.518 19.617 8.359 1.00 71.62 190 PRO A N 1
ATOM 1451 C CA . PRO A 1 190 ? -18.585 20.639 7.882 1.00 71.62 190 PRO A CA 1
ATOM 1452 C C . PRO A 1 190 ? -17.996 21.416 9.062 1.00 71.62 190 PRO A C 1
ATOM 1454 O O . PRO A 1 190 ? -18.702 21.612 10.053 1.00 71.62 190 PRO A O 1
ATOM 1457 N N . VAL A 1 191 ? -16.738 21.857 8.956 1.00 67.38 191 VAL A N 1
ATOM 1458 C CA . VAL A 1 191 ? -15.981 22.502 10.050 1.00 67.38 191 VAL A CA 1
ATOM 1459 C C . VAL A 1 191 ? -16.776 23.650 10.679 1.00 67.38 191 VAL A C 1
ATOM 1461 O O . VAL A 1 191 ? -16.859 23.769 11.894 1.00 67.38 191 VAL A O 1
ATOM 1464 N N . GLU A 1 192 ? -17.469 24.426 9.852 1.00 67.62 192 GLU A N 1
ATOM 1465 C CA . GLU A 1 192 ? -18.223 25.622 10.230 1.00 67.62 192 GLU A CA 1
ATOM 1466 C C . GLU A 1 192 ? -19.515 25.308 11.003 1.00 67.62 192 GLU A C 1
ATOM 1468 O O . GLU A 1 192 ? -20.125 26.201 11.586 1.00 67.62 192 GLU A O 1
ATOM 1473 N N . LYS A 1 193 ? -19.965 24.047 10.981 1.00 75.81 193 LYS A N 1
ATOM 1474 C CA . LYS A 1 193 ? -21.191 23.567 11.643 1.00 75.81 193 LYS A CA 1
ATOM 1475 C C . LYS A 1 193 ? -20.909 22.657 12.838 1.00 75.81 193 LYS A C 1
ATOM 1477 O O . LYS A 1 193 ? -21.854 22.101 13.405 1.00 75.81 193 LYS A O 1
ATOM 1482 N N . ARG A 1 194 ? -19.637 22.457 13.183 1.00 75.25 194 ARG A N 1
ATOM 1483 C CA . ARG A 1 194 ? -19.233 21.641 14.329 1.00 75.25 194 ARG A CA 1
ATOM 1484 C C . ARG A 1 194 ? -19.506 22.372 15.631 1.00 75.25 194 ARG A C 1
ATOM 1486 O O . ARG A 1 194 ? -19.521 23.602 15.686 1.00 75.25 194 ARG A O 1
ATOM 1493 N N . LEU A 1 195 ? -19.732 21.598 16.686 1.00 73.88 195 LEU A N 1
ATOM 1494 C CA . LEU A 1 195 ? -19.792 22.143 18.033 1.00 73.88 195 LEU A CA 1
ATOM 1495 C C . LEU A 1 195 ? -18.482 22.875 18.375 1.00 73.88 195 LEU A C 1
ATOM 1497 O O . LEU A 1 195 ? -17.407 22.429 17.968 1.00 73.88 195 LEU A O 1
ATOM 1501 N N . PRO A 1 196 ? -18.546 23.971 19.152 1.00 71.75 196 PRO A N 1
ATOM 1502 C CA . PRO A 1 196 ? -17.353 24.688 19.577 1.00 71.75 196 PRO A CA 1
ATOM 1503 C C . PRO A 1 196 ? -16.384 23.767 20.320 1.00 71.75 196 PRO A C 1
ATOM 1505 O O . PRO A 1 196 ? -16.801 22.901 21.094 1.00 71.75 196 PRO A O 1
ATOM 1508 N N . SER A 1 197 ? -15.084 24.018 20.178 1.00 66.56 197 SER A N 1
ATOM 1509 C CA . SER A 1 197 ? -14.041 23.280 20.901 1.00 66.56 197 SER A CA 1
ATOM 1510 C C . SER A 1 197 ? -14.252 23.287 22.421 1.00 66.56 197 SER A C 1
ATOM 1512 O O . SER A 1 197 ? -13.970 22.293 23.078 1.00 66.56 197 SER A O 1
ATOM 1514 N N . ALA A 1 198 ? -14.839 24.351 22.980 1.00 65.50 198 ALA A N 1
ATOM 1515 C CA . ALA A 1 198 ? -15.219 24.440 24.392 1.00 65.50 198 ALA A CA 1
ATOM 1516 C C . ALA A 1 198 ? -16.272 23.398 24.828 1.00 65.50 198 ALA A C 1
ATOM 1518 O O . ALA A 1 198 ? -16.307 23.026 25.996 1.00 65.50 198 ALA A O 1
ATOM 1519 N N . VAL A 1 199 ? -17.106 22.914 23.901 1.00 71.06 199 VAL A N 1
ATOM 1520 C CA . VAL A 1 199 ? -18.124 21.872 24.134 1.00 71.06 199 VAL A CA 1
ATOM 1521 C C . VAL A 1 199 ? -17.550 20.478 23.884 1.00 71.06 199 VAL A C 1
ATOM 1523 O O . VAL A 1 199 ? -17.868 19.535 24.603 1.00 71.06 199 VAL A O 1
ATOM 1526 N N . LEU A 1 200 ? -16.662 20.344 22.898 1.00 68.06 200 LEU A N 1
ATOM 1527 C CA . LEU A 1 200 ? -16.040 19.061 22.561 1.00 68.06 200 LEU A CA 1
ATOM 1528 C C . LEU A 1 200 ? -14.920 18.683 23.525 1.00 68.06 200 LEU A C 1
ATOM 1530 O O . LEU A 1 200 ? -14.735 17.506 23.820 1.00 68.06 200 LEU A O 1
ATOM 1534 N N . LYS A 1 201 ? -14.205 19.671 24.063 1.00 67.88 201 LYS A N 1
ATOM 1535 C CA . LYS A 1 201 ? -13.095 19.463 24.989 1.00 67.88 201 LYS A CA 1
ATOM 1536 C C . LYS A 1 201 ? -13.510 18.675 26.237 1.00 67.88 201 LYS A C 1
ATOM 1538 O O . LYS A 1 201 ? -12.827 17.703 26.513 1.00 67.88 201 LYS A O 1
ATOM 1543 N N . PRO A 1 202 ? -14.622 18.967 26.937 1.00 66.88 202 PRO A N 1
ATOM 1544 C CA . PRO A 1 202 ? -15.103 18.120 28.029 1.00 66.88 202 PRO A CA 1
ATOM 1545 C C . PRO A 1 202 ? -15.430 16.682 27.613 1.00 66.88 202 PRO A C 1
ATOM 1547 O O . PRO A 1 202 ? -15.154 15.769 28.376 1.00 66.88 202 PRO A O 1
ATOM 1550 N N . ILE A 1 203 ? -15.978 16.458 26.414 1.00 67.50 203 ILE A N 1
ATOM 1551 C CA . ILE A 1 203 ? -16.315 15.112 25.910 1.00 67.50 203 ILE A CA 1
ATOM 1552 C C . ILE A 1 203 ? -15.035 14.313 25.623 1.00 67.50 203 ILE A C 1
ATOM 1554 O O . ILE A 1 203 ? -14.940 13.134 25.949 1.00 67.50 203 ILE A O 1
ATOM 1558 N N . ILE A 1 204 ? -14.027 14.978 25.057 1.00 66.81 204 ILE A N 1
ATOM 1559 C CA . ILE A 1 204 ? -12.702 14.408 24.797 1.00 66.81 204 ILE A CA 1
ATOM 1560 C C . ILE A 1 204 ? -11.940 14.187 26.115 1.00 66.81 204 ILE A C 1
ATOM 1562 O O . ILE A 1 204 ? -11.356 13.130 26.334 1.00 66.81 204 ILE A O 1
ATOM 1566 N N . ASP A 1 205 ? -11.962 15.164 27.019 1.00 63.62 205 ASP A N 1
ATOM 1567 C CA . ASP A 1 205 ? -11.214 15.138 28.276 1.00 63.62 205 ASP A CA 1
ATOM 1568 C C . ASP A 1 205 ? -11.864 14.201 29.313 1.00 63.62 205 ASP A C 1
ATOM 1570 O O . ASP A 1 205 ? -11.167 13.633 30.151 1.00 63.62 205 ASP A O 1
ATOM 1574 N N . PHE A 1 206 ? -13.171 13.935 29.234 1.00 62.09 206 PHE A N 1
ATOM 1575 C CA . PHE A 1 206 ? -13.835 12.935 30.080 1.00 62.09 206 PHE A CA 1
ATOM 1576 C C . PHE A 1 206 ? -13.301 11.513 29.831 1.00 62.09 206 PHE A C 1
ATOM 1578 O O . PHE A 1 206 ? -13.188 10.729 30.779 1.00 62.09 206 PHE A O 1
ATOM 1585 N N . GLY A 1 207 ? -12.857 11.215 28.602 1.00 57.72 207 GLY A N 1
ATOM 1586 C CA . GLY A 1 207 ? -12.121 9.990 28.268 1.00 57.72 207 GLY A CA 1
ATOM 1587 C C . GLY A 1 207 ? -10.771 9.855 28.987 1.00 57.72 207 GLY A C 1
ATOM 1588 O O . GLY A 1 207 ? -10.259 8.750 29.122 1.00 57.72 207 GLY A O 1
ATOM 1589 N N . LEU A 1 208 ? -10.210 10.955 29.507 1.00 49.28 208 LEU A N 1
ATOM 1590 C CA . LEU A 1 208 ? -8.932 10.982 30.228 1.00 49.28 208 LEU A CA 1
ATOM 1591 C C . LEU A 1 208 ? -9.067 10.875 31.746 1.00 49.28 208 LEU A C 1
ATOM 1593 O O . LEU A 1 208 ? -8.127 10.435 32.401 1.00 49.28 208 LEU A O 1
ATOM 1597 N N .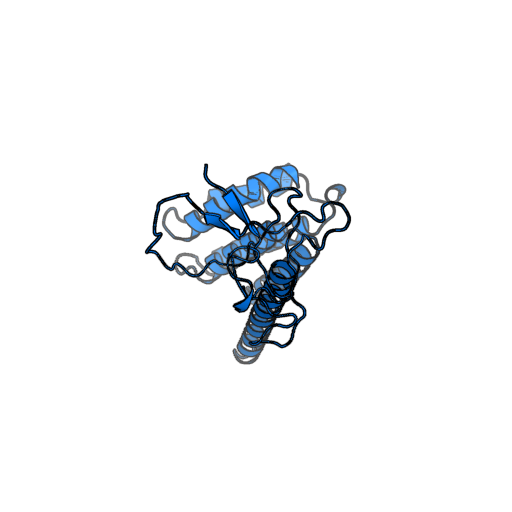 GLY A 1 209 ? -10.194 11.310 32.311 1.00 49.22 209 GLY A N 1
ATOM 1598 C CA . GLY A 1 209 ? -10.342 11.449 33.763 1.00 49.22 209 GLY A CA 1
ATOM 1599 C C . GLY A 1 209 ? -10.941 10.238 34.477 1.00 49.22 209 GLY A C 1
ATOM 1600 O O . GLY A 1 209 ? -10.815 10.139 35.694 1.00 49.22 209 GLY A O 1
ATOM 1601 N N . THR A 1 210 ? -11.619 9.342 33.752 1.00 54.12 210 THR A N 1
ATOM 1602 C CA . THR A 1 210 ? -12.482 8.312 34.367 1.00 54.12 210 THR A CA 1
ATOM 1603 C C . THR A 1 210 ? -12.232 6.885 33.891 1.00 54.12 210 THR A C 1
ATOM 1605 O O . THR A 1 210 ? -12.836 5.962 34.438 1.00 54.12 210 THR A O 1
ATOM 1608 N N . LEU A 1 211 ? -11.331 6.672 32.925 1.00 55.62 211 LEU A N 1
ATOM 1609 C CA . LEU A 1 211 ? -10.906 5.313 32.603 1.00 55.62 211 LEU A CA 1
ATOM 1610 C C . LEU A 1 211 ? -10.157 4.757 33.823 1.00 55.62 211 LEU A C 1
ATOM 1612 O O . LEU A 1 211 ? -9.234 5.424 34.303 1.00 55.62 211 LEU A O 1
ATOM 1616 N N . PRO A 1 212 ? -10.529 3.574 34.350 1.00 52.25 212 PRO A N 1
ATOM 1617 C CA . PRO A 1 212 ? -9.759 2.928 35.402 1.00 52.25 212 PRO A CA 1
ATOM 1618 C C . PRO A 1 212 ? -8.293 2.887 34.968 1.00 52.25 212 PRO A C 1
ATOM 1620 O O . PRO A 1 212 ? -7.988 2.474 33.850 1.00 52.25 212 PRO A O 1
ATOM 1623 N N . GLY A 1 213 ? -7.395 3.391 35.814 1.00 52.69 213 GLY A N 1
ATOM 1624 C CA . GLY A 1 213 ? -5.986 3.646 35.497 1.00 52.69 213 GLY A CA 1
ATOM 1625 C C . GLY A 1 213 ? -5.117 2.409 35.238 1.00 52.69 213 GLY A C 1
ATOM 1626 O O . GLY A 1 213 ? -3.932 2.428 35.554 1.00 52.69 213 GLY A O 1
ATOM 1627 N N . ALA A 1 214 ? -5.654 1.330 34.679 1.00 45.88 214 ALA A N 1
ATOM 1628 C CA . ALA A 1 214 ? -4.906 0.142 34.315 1.00 45.88 214 ALA A CA 1
ATOM 1629 C C . ALA A 1 214 ? -5.540 -0.492 33.077 1.00 45.88 214 ALA A C 1
ATOM 1631 O O . ALA A 1 214 ? -6.712 -0.826 33.109 1.00 45.88 214 ALA A O 1
ATOM 1632 N N . GLY A 1 215 ? -4.772 -0.670 31.998 1.00 59.72 215 GLY A N 1
ATOM 1633 C CA . GLY A 1 215 ? -5.142 -1.618 30.946 1.00 59.72 215 GLY A CA 1
ATOM 1634 C C . GLY A 1 215 ? -5.053 -1.122 29.503 1.00 59.72 215 GLY A C 1
ATOM 1635 O O . GLY A 1 215 ? -4.513 -0.060 29.179 1.00 59.72 215 GLY A O 1
ATOM 1636 N N . ASN A 1 216 ? -5.587 -1.954 28.606 1.00 57.28 216 ASN A N 1
ATOM 1637 C CA . ASN A 1 216 ? -5.533 -1.772 27.154 1.00 57.28 216 ASN A CA 1
ATOM 1638 C C . ASN A 1 216 ? -6.302 -0.530 26.674 1.00 57.28 216 ASN A C 1
ATOM 1640 O O . ASN A 1 216 ? -5.921 0.059 25.666 1.00 57.28 216 ASN A O 1
ATOM 1644 N N . LEU A 1 217 ? -7.329 -0.088 27.408 1.00 61.47 217 LEU A N 1
ATOM 1645 C CA . LEU A 1 217 ? -8.123 1.099 27.076 1.00 61.47 217 LEU A CA 1
ATOM 1646 C C . LEU A 1 217 ? -7.297 2.387 27.099 1.00 61.47 217 LEU A C 1
ATOM 1648 O O . LEU A 1 217 ? -7.368 3.165 26.153 1.00 61.47 217 LEU A O 1
ATOM 1652 N N . ALA A 1 218 ? -6.450 2.577 28.115 1.00 63.91 218 ALA A N 1
ATOM 1653 C CA . ALA A 1 218 ? -5.552 3.729 28.185 1.00 63.91 218 ALA A CA 1
ATOM 1654 C C . ALA A 1 218 ? -4.575 3.754 26.996 1.00 63.91 218 ALA A C 1
ATOM 1656 O O . ALA A 1 218 ? -4.307 4.803 26.418 1.00 63.91 218 ALA A O 1
ATOM 1657 N N . LYS A 1 219 ? -4.096 2.580 26.565 1.00 64.25 219 LYS A N 1
ATOM 1658 C CA . LYS A 1 219 ? -3.199 2.444 25.410 1.00 64.25 219 LYS A CA 1
ATOM 1659 C C . LYS A 1 219 ? -3.902 2.749 24.082 1.00 64.25 219 LYS A C 1
ATOM 1661 O O . LYS A 1 219 ? -3.330 3.431 23.229 1.00 64.25 219 LYS A O 1
ATOM 1666 N N . VAL A 1 220 ? -5.135 2.273 23.901 1.00 63.28 220 VAL A N 1
ATOM 1667 C CA . VAL A 1 220 ? -5.958 2.598 22.721 1.00 63.28 220 VAL A CA 1
ATOM 1668 C C . VAL A 1 220 ? -6.309 4.089 22.719 1.00 63.28 220 VAL A C 1
ATOM 1670 O O . VAL A 1 220 ? -6.242 4.731 21.673 1.00 63.28 220 VAL A O 1
ATOM 1673 N N . TRP A 1 221 ? -6.578 4.671 23.888 1.00 67.50 221 TRP A N 1
ATOM 1674 C CA . TRP A 1 221 ? -6.875 6.092 24.037 1.00 67.50 221 TRP A CA 1
ATOM 1675 C C . TRP A 1 221 ? -5.669 6.997 23.756 1.00 67.50 221 TRP A C 1
ATOM 1677 O O . TRP A 1 221 ? -5.803 7.975 23.026 1.00 67.50 221 TRP A O 1
ATOM 1687 N N . GLU A 1 222 ? -4.468 6.664 24.238 1.00 64.81 222 GLU A N 1
ATOM 1688 C CA . GLU A 1 222 ? -3.245 7.398 23.872 1.00 64.81 222 GLU A CA 1
ATOM 1689 C C . GLU A 1 222 ? -2.940 7.284 22.372 1.00 64.81 222 GLU A C 1
ATOM 1691 O O . GLU A 1 222 ? -2.535 8.259 21.734 1.00 64.81 222 GLU A O 1
ATOM 1696 N N . THR A 1 223 ? -3.212 6.118 21.775 1.00 64.94 223 THR A N 1
ATOM 1697 C CA . THR A 1 223 ? -3.097 5.925 20.322 1.00 64.94 223 THR A CA 1
ATOM 1698 C C . THR A 1 223 ? -4.068 6.846 19.581 1.00 64.94 223 THR A C 1
ATOM 1700 O O . THR A 1 223 ? -3.656 7.568 18.671 1.00 64.94 223 THR A O 1
ATOM 1703 N N . TRP A 1 224 ? -5.329 6.906 20.019 1.00 66.75 224 TRP A N 1
ATOM 1704 C CA . TRP A 1 224 ? -6.324 7.832 19.484 1.00 66.75 224 TRP A CA 1
ATOM 1705 C C . TRP A 1 224 ? -5.879 9.288 19.643 1.00 66.75 224 TRP A C 1
ATOM 1707 O O . TRP A 1 224 ? -5.824 10.002 18.648 1.00 66.75 224 TRP A O 1
ATOM 1717 N N . ARG A 1 225 ? -5.456 9.711 20.842 1.00 63.62 225 ARG A N 1
ATOM 1718 C CA . ARG A 1 225 ? -4.968 11.074 21.115 1.00 63.62 225 ARG A CA 1
ATOM 1719 C C . ARG A 1 225 ? -3.825 11.471 20.180 1.00 63.62 225 ARG A C 1
ATOM 1721 O O . ARG A 1 225 ? -3.775 12.591 19.672 1.00 63.62 225 ARG A O 1
ATOM 1728 N N . SER A 1 226 ? -2.883 10.560 19.955 1.00 63.84 226 SER A N 1
ATOM 1729 C CA . SER A 1 226 ? -1.742 10.809 19.073 1.00 63.84 226 SER A CA 1
ATOM 1730 C C . SER A 1 226 ? -2.183 11.025 17.618 1.00 63.84 226 SER A C 1
ATOM 1732 O O . SER A 1 226 ? -1.697 11.943 16.956 1.00 63.84 226 SER A O 1
ATOM 1734 N N . ASN A 1 227 ? -3.186 10.266 17.168 1.00 57.53 227 ASN A N 1
ATOM 1735 C CA . ASN A 1 227 ? -3.796 10.394 15.847 1.00 57.53 227 ASN A CA 1
ATOM 1736 C C . ASN A 1 227 ? -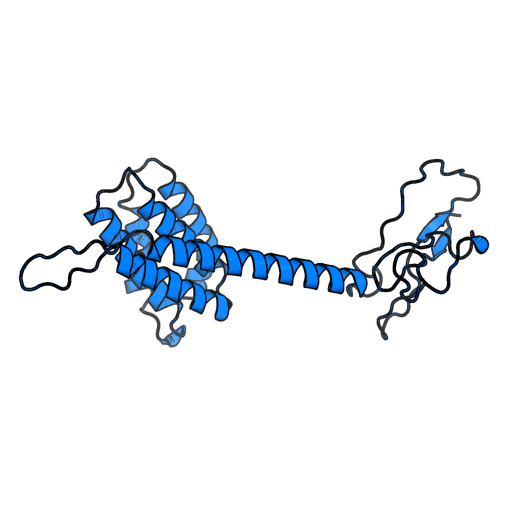4.711 11.627 15.741 1.00 57.53 227 ASN A C 1
ATOM 1738 O O . ASN A 1 227 ? -4.876 12.181 14.652 1.00 57.53 227 ASN A O 1
ATOM 1742 N N . THR A 1 228 ? -5.263 12.100 16.863 1.00 55.94 228 THR A N 1
ATOM 1743 C CA . THR A 1 228 ? -6.142 13.270 16.940 1.00 55.94 228 THR A CA 1
ATOM 1744 C C . THR A 1 228 ? -5.436 14.593 17.224 1.00 55.94 228 THR A C 1
ATOM 1746 O O . THR A 1 228 ? -6.096 15.628 17.271 1.00 55.94 228 THR A O 1
ATOM 1749 N N . LYS A 1 229 ? -4.098 14.654 17.247 1.00 52.22 229 LYS A N 1
ATOM 1750 C CA . LYS A 1 229 ? -3.387 15.943 17.082 1.00 52.22 229 LYS A CA 1
ATOM 1751 C C . LYS A 1 229 ? -3.724 16.640 15.751 1.00 52.22 229 LYS A C 1
ATOM 1753 O O . LYS A 1 229 ? -3.581 17.849 15.630 1.00 52.22 229 LYS A O 1
ATOM 1758 N N . HIS A 1 230 ? -4.237 15.892 14.771 1.00 46.72 230 HIS A N 1
ATOM 1759 C CA . HIS A 1 230 ? -4.861 16.439 13.561 1.00 46.72 230 HIS A CA 1
ATOM 1760 C C . HIS A 1 230 ? -6.333 16.836 13.747 1.00 46.72 230 HIS A C 1
ATOM 1762 O O . HIS A 1 230 ? -6.871 17.577 12.941 1.00 46.72 230 HIS A O 1
ATOM 1768 N N . PHE A 1 231 ? -6.987 16.363 14.803 1.00 45.62 231 PHE A N 1
ATOM 1769 C CA . PHE A 1 231 ? -8.391 16.611 15.125 1.00 45.62 231 PHE A CA 1
ATOM 1770 C C . PHE A 1 231 ? -8.603 17.998 15.733 1.00 45.62 231 PHE A C 1
ATOM 1772 O O . PHE A 1 231 ? -9.604 18.625 15.433 1.00 45.62 231 PHE A O 1
ATOM 1779 N N . SER A 1 232 ? -7.635 18.533 16.487 1.00 41.22 232 SER A N 1
ATOM 1780 C CA . SER A 1 232 ? -7.655 19.927 16.972 1.00 41.22 232 SER A CA 1
ATOM 1781 C C . SER A 1 232 ? -7.361 20.976 15.892 1.00 41.22 232 SER A C 1
ATOM 1783 O O . SER A 1 232 ? -7.501 22.163 16.146 1.00 41.22 232 SER A O 1
ATOM 1785 N N . HIS A 1 233 ? -6.889 20.555 14.715 1.00 39.22 233 HIS A N 1
ATOM 1786 C CA . HIS A 1 233 ? -6.805 21.405 13.519 1.00 39.22 233 HIS A CA 1
ATOM 1787 C C . HIS A 1 233 ? -8.005 21.218 12.583 1.00 39.22 233 HIS A C 1
ATOM 1789 O O . HIS A 1 233 ? -8.126 21.914 11.580 1.00 39.22 233 HIS A O 1
ATOM 1795 N N . VAL A 1 234 ? -8.863 20.249 12.896 1.00 40.53 234 VAL A N 1
ATOM 1796 C CA . VAL A 1 234 ? -10.057 19.888 12.136 1.00 40.53 234 VAL A CA 1
ATOM 1797 C C . VAL A 1 234 ? -11.316 20.349 12.895 1.00 40.53 234 VAL A C 1
ATOM 1799 O O . VAL A 1 234 ? -12.313 20.646 12.250 1.00 40.53 234 VAL A O 1
ATOM 1802 N N . ILE A 1 235 ? -11.281 20.489 14.223 1.00 37.22 235 ILE A N 1
ATOM 1803 C CA . ILE A 1 235 ? -12.307 21.127 15.071 1.00 37.22 235 ILE A CA 1
ATOM 1804 C C . ILE A 1 235 ? -11.894 22.560 15.397 1.00 37.22 235 ILE A C 1
ATOM 1806 O O . ILE A 1 235 ? -10.732 22.734 15.825 1.00 37.22 235 ILE A O 1
#

pLDDT: mean 71.95, std 15.88, range [29.0, 96.75]

Foldseek 3Di:
DKDWAFWKAFLQFHTQALHVPNCVVSDDQADPVPRGGIDQFDPDPVGRHGHTGDIDDVPDDPPPPDPDGGDQADPPPRHGRSNNVVVVVVVVVVVVVVVVVVVVVVVVVVVVVDDPDDDDDDDDPDDDLVNLLVLLLVLLVLCVVVVNVLLSVLLNLLLVCLVPDPPDDPVRSVLLSVLSSLVSVQSNDQLVPHDDCVVNVCSLCVLVPDDDPDDDNVVSNVVSVVSCVVVVVSD

Secondary structure (DSSP, 8-state):
--EEEEPEEETT--EEES-TTT-GGG--SB-TTT-PBEESB-SSTTT-PBPEEEEE-TT--------PPPPSB-TTT-PBPHHHHHHHHHHHHHHHHHHHHHHHHHHHHHHHS--------SSS----HHHHHHHHHHHHHHHHHTT-HHHHHHHHHHHHHHHH-TTS-HHHHHHHHHHHHHHHHHHHS-GGGSPPHHHHHHHHHHHHHSS-SSSHHHHHHHHHHHHGGGTTTT-